Protein AF-0000000085163001 (afdb_homodimer)

Secondary structure (DSSP, 8-state):
-EEEEE--TT-EEEEE--SHHHHHHHHHHHHS--SEEEEEESS--GGGGSS--TTEEEEES---GGGGTT-SEEEE--S-HHHHHHHHHH--TTSEEEETT-GGG-SEEE-EEEEETTEEEEEEESSS-HHHHHHHHHHHHHHHHHHH---/-EEEEE--TT-EEEEE--SHHHHHHHHHHHHS--SEEEEEESS--GGGGSS--TTEEEEES---GGGGTT-SEEEE--S-HHHHHHHHHH--TTSEEEETT-GGG-SEEE-EEEEETTEEEEEEESS--HHHHHHHHHHHHHHHHHHH---

Organism: Staphylococcus carnosus (strain TM300) (NCBI:txid396513)

Foldsee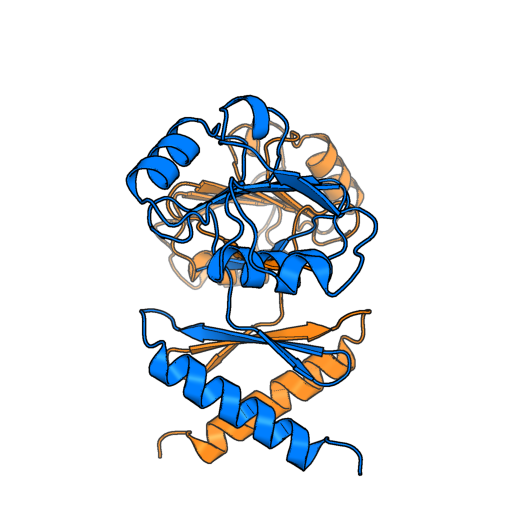k 3Di:
DDDDDDQAQCFEEEEEAADDVSVVVVVVVLPHNHNAAEYEYLDHDPVVVVDDRPRYHYDHDDDDLVSCVRGQEYEYDHPDPVVLVVNLVSDDPRHAYHSPVDPVSGNDDDFDWDDDDVDIDGFDDPPDPVVVRVVVVVVVVVVCCVPPNDD/DDDDDDQAQCFEEEEEAADPVSVVVVVVVLPHNHNAAEYEYLDHDPVVVVDDRPRYHYDHDDDDLVSCVRGQEYEYDHPDPVVLVVNLVSDDPRHAYHSPVDPVSGNDDDFDWDDDDVDIDGFDDPPDPVVVRVVVVVVVVVVCCVVPNDD

pLDDT: mean 90.17, std 9.5, range [37.47, 98.81]

Structure (mmCIF, N/CA/C/O backbone):
data_AF-0000000085163001-model_v1
#
loop_
_entity.id
_entity.type
_entity.pdbx_description
1 polymer 'precorrin-2 dehydrogenase'
#
loop_
_atom_site.group_PDB
_atom_site.id
_atom_site.type_symbol
_atom_site.label_atom_id
_atom_site.label_alt_id
_atom_site.label_comp_id
_atom_site.label_asym_id
_atom_site.label_entity_id
_atom_site.label_seq_id
_atom_site.pdbx_PDB_ins_code
_atom_site.Cartn_x
_atom_site.Cartn_y
_atom_site.Cartn_z
_atom_site.occupancy
_atom_site.B_iso_or_equiv
_atom_site.auth_seq_id
_atom_site.auth_comp_id
_atom_site.auth_asym_id
_atom_site.auth_atom_id
_atom_site.pdbx_PDB_model_num
ATOM 1 N N . MET A 1 1 ? -3.041 -1.066 -10.5 1 69.38 1 MET A N 1
ATOM 2 C CA . MET A 1 1 ? -2.697 -0.582 -9.164 1 69.38 1 MET A CA 1
ATOM 3 C C . MET A 1 1 ? -2.547 -1.741 -8.188 1 69.38 1 MET A C 1
ATOM 5 O O . MET A 1 1 ? -3.07 -2.83 -8.422 1 69.38 1 MET A O 1
ATOM 9 N N . TYR A 1 2 ? -1.629 -1.622 -7.191 1 86.12 2 TYR A N 1
ATOM 10 C CA . TYR A 1 2 ? -1.27 -2.693 -6.27 1 86.12 2 TYR A CA 1
ATOM 11 C C . TYR A 1 2 ? -1.489 -2.264 -4.824 1 86.12 2 TYR A C 1
ATOM 13 O O . TYR A 1 2 ? -0.587 -1.716 -4.188 1 86.12 2 TYR A O 1
ATOM 21 N N . PRO A 1 3 ? -2.725 -2.477 -4.262 1 86.44 3 PRO A N 1
ATOM 22 C CA . PRO A 1 3 ? -3.059 -2.039 -2.906 1 86.44 3 PRO A CA 1
ATOM 23 C C . PRO A 1 3 ? -2.324 -2.84 -1.831 1 86.44 3 PRO A C 1
ATOM 25 O O . PRO A 1 3 ? -2.371 -4.074 -1.837 1 86.44 3 PRO A O 1
ATOM 28 N N . ILE A 1 4 ? -1.681 -2.137 -0.946 1 88.94 4 ILE A N 1
ATOM 29 C CA . ILE A 1 4 ? -0.948 -2.809 0.121 1 88.94 4 ILE A CA 1
ATOM 30 C C . ILE A 1 4 ? -1.095 -2.023 1.422 1 88.94 4 ILE A C 1
ATOM 32 O O . ILE A 1 4 ? -1.565 -0.883 1.416 1 88.94 4 ILE A O 1
ATOM 36 N N . GLN A 1 5 ? -0.815 -2.682 2.496 1 87.12 5 GLN A N 1
ATOM 37 C CA . GLN A 1 5 ? -0.528 -2.027 3.768 1 87.12 5 GLN A CA 1
ATOM 38 C C . GLN A 1 5 ? 0.976 -1.896 3.992 1 87.12 5 GLN A C 1
ATOM 40 O O . GLN A 1 5 ? 1.685 -2.9 4.086 1 87.12 5 GLN A O 1
ATOM 45 N N . LEU A 1 6 ? 1.391 -0.694 4.074 1 92.19 6 LEU A N 1
ATOM 46 C CA . LEU A 1 6 ? 2.812 -0.446 4.285 1 92.19 6 LEU A CA 1
ATOM 47 C C . LEU A 1 6 ? 3.158 -0.504 5.77 1 92.19 6 LEU A C 1
ATOM 49 O O . LEU A 1 6 ? 2.453 0.074 6.602 1 92.19 6 LEU A O 1
ATOM 53 N N . ASN A 1 7 ? 4.113 -1.298 6.109 1 91.88 7 ASN A N 1
ATOM 54 C CA . ASN A 1 7 ? 4.629 -1.352 7.473 1 91.88 7 ASN A CA 1
ATOM 55 C C . ASN A 1 7 ? 5.598 -0.207 7.754 1 91.88 7 ASN A C 1
ATOM 57 O O . ASN A 1 7 ? 6.723 -0.204 7.25 1 91.88 7 ASN A O 1
ATOM 61 N N . LEU A 1 8 ? 5.242 0.718 8.664 1 92.81 8 LEU A N 1
ATOM 62 C CA . LEU A 1 8 ? 6.047 1.911 8.906 1 92.81 8 LEU A CA 1
ATOM 63 C C . LEU A 1 8 ? 6.746 1.829 10.258 1 92.81 8 LEU A C 1
ATOM 65 O O . LEU A 1 8 ? 7.402 2.785 10.68 1 92.81 8 LEU A O 1
ATOM 69 N N . LYS A 1 9 ? 6.594 0.758 10.961 1 89.94 9 LYS A N 1
ATOM 70 C CA . LYS A 1 9 ? 7.066 0.608 12.336 1 89.94 9 LYS A CA 1
ATOM 71 C C . LYS A 1 9 ? 8.555 0.949 12.445 1 89.94 9 LYS A C 1
ATOM 73 O O . LYS A 1 9 ? 8.992 1.509 13.453 1 89.94 9 LYS A O 1
ATOM 78 N N . ASN A 1 10 ? 9.406 0.648 11.516 1 89.12 10 ASN A N 1
ATOM 79 C CA . ASN A 1 10 ? 10.836 0.921 11.586 1 89.12 10 ASN A CA 1
ATOM 80 C C . ASN A 1 10 ? 11.289 1.834 10.453 1 89.12 10 ASN A C 1
ATOM 82 O O . ASN A 1 10 ? 12.438 1.762 10.016 1 89.12 10 ASN A O 1
ATOM 86 N N . LYS A 1 11 ? 10.383 2.656 10.047 1 93.06 11 LYS A N 1
ATOM 87 C CA . LYS A 1 11 ? 10.688 3.545 8.93 1 93.06 11 LYS A CA 1
ATOM 88 C C . LYS A 1 11 ? 10.711 5.004 9.375 1 93.06 11 LYS A C 1
ATOM 90 O O . LYS A 1 11 ? 9.969 5.395 10.273 1 93.06 11 LYS A O 1
ATOM 95 N N . ARG A 1 12 ? 11.625 5.75 8.805 1 95.75 12 ARG A N 1
ATOM 96 C CA . ARG A 1 12 ? 11.648 7.199 8.961 1 95.75 12 ARG A CA 1
ATOM 97 C C . ARG A 1 12 ? 10.852 7.883 7.852 1 95.75 12 ARG A C 1
ATOM 99 O O . ARG A 1 12 ? 11.156 7.707 6.672 1 95.75 12 ARG A O 1
ATOM 106 N N . VAL A 1 13 ? 9.852 8.672 8.273 1 97.62 13 VAL A N 1
ATOM 107 C CA . VAL A 1 13 ? 8.984 9.328 7.301 1 97.62 13 VAL A CA 1
ATOM 108 C C . VAL A 1 13 ? 9.188 10.844 7.367 1 97.62 13 VAL A C 1
ATOM 110 O O . VAL A 1 13 ? 9.203 11.422 8.453 1 97.62 13 VAL A O 1
ATOM 113 N N . ALA A 1 14 ? 9.438 11.445 6.246 1 98.62 14 ALA A N 1
ATOM 114 C CA . ALA A 1 14 ? 9.477 12.906 6.141 1 98.62 14 ALA A CA 1
ATOM 115 C C . ALA A 1 14 ? 8.273 13.43 5.363 1 98.62 14 ALA A C 1
ATOM 117 O O . ALA A 1 14 ? 8.039 13.031 4.223 1 98.62 14 ALA A O 1
ATOM 118 N N . LEU A 1 15 ? 7.516 14.242 5.957 1 98.56 15 LEU A N 1
ATOM 119 C CA . LEU A 1 15 ? 6.398 14.938 5.332 1 98.56 15 LEU A CA 1
ATOM 120 C C . LEU A 1 15 ? 6.715 16.406 5.133 1 98.56 15 LEU A C 1
ATOM 122 O O . LEU A 1 15 ? 6.926 17.141 6.105 1 98.56 15 LEU A O 1
ATOM 126 N N . ILE A 1 16 ? 6.793 16.859 3.912 1 98.81 16 ILE A N 1
ATOM 127 C CA . ILE A 1 16 ? 7.109 18.25 3.611 1 98.81 16 ILE A CA 1
ATOM 128 C C . ILE A 1 16 ? 5.84 19 3.203 1 98.81 16 ILE A C 1
ATOM 130 O O . ILE A 1 16 ? 5.285 18.75 2.131 1 98.81 16 ILE A O 1
ATOM 134 N N . GLY A 1 17 ? 5.449 19.969 4.02 1 98.38 17 GLY A N 1
ATOM 135 C CA . GLY A 1 17 ? 4.219 20.719 3.809 1 98.38 17 GLY A CA 1
ATOM 136 C C . GLY A 1 17 ? 3.287 20.672 5.004 1 98.38 17 GLY A C 1
ATOM 137 O O . GLY A 1 17 ? 2.951 19.609 5.508 1 98.38 17 GLY A O 1
ATOM 138 N N . GLY A 1 18 ? 2.834 21.797 5.441 1 97.38 18 GLY A N 1
ATOM 139 C CA . GLY A 1 18 ? 1.982 21.922 6.613 1 97.38 18 GLY A CA 1
ATOM 140 C C . GLY A 1 18 ? 0.623 22.516 6.305 1 97.38 18 GLY A C 1
ATOM 141 O O . GLY A 1 18 ? -0.03 23.078 7.188 1 97.38 18 GLY A O 1
ATOM 142 N N . GLY A 1 19 ? 0.271 22.406 5.082 1 96.69 19 GLY A N 1
ATOM 143 C CA . GLY A 1 19 ? -1.044 22.891 4.688 1 96.69 19 GLY A CA 1
ATOM 144 C C . GLY A 1 19 ? -2.137 21.859 4.871 1 96.69 19 GLY A C 1
ATOM 145 O O . GLY A 1 19 ? -1.982 20.906 5.648 1 96.69 19 GLY A O 1
ATOM 146 N N . ARG A 1 20 ? -3.25 22.016 4.129 1 94.88 20 ARG A N 1
ATOM 147 C CA . ARG A 1 20 ? -4.414 21.141 4.277 1 94.88 20 ARG A CA 1
ATOM 148 C C . ARG A 1 20 ? -4.098 19.719 3.812 1 94.88 20 ARG A C 1
ATOM 150 O O . ARG A 1 20 ? -4.449 18.75 4.484 1 94.88 20 ARG A O 1
ATOM 157 N N . ILE A 1 21 ? -3.492 19.641 2.684 1 93.81 21 ILE A N 1
ATOM 158 C CA . ILE A 1 21 ? -3.129 18.328 2.156 1 93.81 21 ILE A CA 1
ATOM 159 C C . ILE A 1 21 ? -2.139 17.641 3.102 1 93.81 21 ILE A C 1
ATOM 161 O O . ILE A 1 21 ? -2.299 16.469 3.436 1 93.81 21 ILE A O 1
ATOM 165 N N . GLY A 1 22 ? -1.119 18.422 3.475 1 96.31 22 GLY A N 1
ATOM 166 C CA . GLY A 1 22 ? -0.173 17.906 4.449 1 96.31 22 GLY A CA 1
ATOM 167 C C . GLY A 1 22 ? -0.836 17.406 5.719 1 96.31 22 GLY A C 1
ATOM 168 O O . GLY A 1 22 ? -0.459 16.359 6.254 1 96.31 22 GLY A O 1
ATOM 169 N N . PHE A 1 23 ? -1.841 18.141 6.168 1 95.44 23 PHE A N 1
ATOM 170 C CA . PHE A 1 23 ? -2.541 17.766 7.395 1 95.44 23 PHE A CA 1
ATOM 171 C C . PHE A 1 23 ? -3.297 16.453 7.211 1 95.44 23 PHE A C 1
ATOM 173 O O . PHE A 1 23 ? -3.342 15.633 8.125 1 95.44 23 PHE A O 1
ATOM 180 N N . ARG A 1 24 ? -3.904 16.234 6.102 1 90.88 24 ARG A N 1
ATOM 181 C CA . ARG A 1 24 ? -4.582 14.984 5.809 1 90.88 24 ARG A CA 1
ATOM 182 C C . ARG A 1 24 ? -3.613 13.812 5.879 1 90.88 24 ARG A C 1
ATOM 184 O O . ARG A 1 24 ? -3.926 12.773 6.477 1 90.88 24 ARG A O 1
ATOM 191 N N . LYS A 1 25 ? -2.41 14.031 5.273 1 93.44 25 LYS A N 1
ATOM 192 C CA . LYS A 1 25 ? -1.385 12.992 5.32 1 93.44 25 LYS A CA 1
ATOM 193 C C . LYS A 1 25 ? -0.902 12.758 6.75 1 93.44 25 LYS A C 1
ATOM 195 O O . LYS A 1 25 ? -0.707 11.617 7.164 1 93.44 25 LYS A O 1
ATOM 200 N N . PHE A 1 26 ? -0.765 13.852 7.449 1 94.06 26 PHE A N 1
ATOM 201 C CA . PHE A 1 26 ? -0.343 13.82 8.844 1 94.06 26 PHE A CA 1
ATOM 202 C C . PHE A 1 26 ? -1.296 12.977 9.68 1 94.06 26 PHE A C 1
ATOM 204 O O . PHE A 1 26 ? -0.859 12.133 10.469 1 94.06 26 PHE A O 1
ATOM 211 N N . LYS A 1 27 ? -2.529 13.156 9.484 1 89.12 27 LYS A N 1
ATOM 212 C CA . LYS A 1 27 ? -3.533 12.414 10.25 1 89.12 27 LYS A CA 1
ATOM 213 C C . LYS A 1 27 ? -3.436 10.914 9.977 1 89.12 27 LYS A C 1
ATOM 215 O O . LYS A 1 27 ? -3.566 10.102 10.891 1 89.12 27 LYS A O 1
ATOM 220 N N . GLN A 1 28 ? -3.258 10.594 8.773 1 88.06 28 GLN A N 1
ATOM 221 C CA . GLN A 1 28 ? -3.123 9.188 8.398 1 88.06 28 GLN A CA 1
ATOM 222 C C . GLN A 1 28 ? -1.879 8.57 9.031 1 88.06 28 GLN A C 1
ATOM 224 O O . GLN A 1 28 ? -1.92 7.438 9.523 1 88.06 28 GLN A O 1
ATOM 229 N N . LEU A 1 29 ? -0.782 9.328 9.008 1 92.44 29 LEU A N 1
ATOM 230 C CA . LEU A 1 29 ? 0.468 8.859 9.594 1 92.44 29 LEU A CA 1
ATOM 231 C C . LEU A 1 29 ? 0.334 8.695 11.109 1 92.44 29 LEU A C 1
ATOM 233 O O . LEU A 1 29 ? 0.891 7.762 11.688 1 92.44 29 LEU A O 1
ATOM 237 N N . ALA A 1 30 ? -0.418 9.625 11.672 1 89.56 30 ALA A N 1
ATOM 238 C CA . ALA A 1 30 ? -0.602 9.609 13.117 1 89.56 30 ALA A CA 1
ATOM 239 C C . ALA A 1 30 ? -1.342 8.352 13.562 1 89.56 30 ALA A C 1
ATOM 241 O O . ALA A 1 30 ? -1.168 7.883 14.688 1 89.56 30 ALA A O 1
ATOM 242 N N . LYS A 1 31 ? -2.164 7.812 12.695 1 82.44 31 LYS A N 1
ATOM 243 C CA . LYS A 1 31 ? -2.936 6.613 13.008 1 82.44 31 LYS A CA 1
ATOM 244 C C . LYS A 1 31 ? -2.105 5.352 12.781 1 82.44 31 LYS A C 1
ATOM 246 O O . LYS A 1 31 ? -2.455 4.273 13.266 1 82.44 31 LYS A O 1
ATOM 251 N N . ALA A 1 32 ? -1.065 5.52 12.07 1 84 32 ALA A N 1
ATOM 252 C CA . ALA A 1 32 ? -0.219 4.383 11.711 1 84 32 ALA A CA 1
ATOM 253 C C . ALA A 1 32 ? 0.862 4.156 12.766 1 84 32 ALA A C 1
ATOM 255 O O . ALA A 1 32 ? 1.198 5.066 13.523 1 84 32 ALA A O 1
ATOM 256 N N . ASP A 1 33 ? 1.258 2.957 12.992 1 84.19 33 ASP A N 1
ATOM 257 C CA . ASP A 1 33 ? 2.424 2.674 13.828 1 84.19 33 ASP A CA 1
ATOM 258 C C . ASP A 1 33 ? 3.719 2.977 13.078 1 84.19 33 ASP A C 1
ATOM 260 O O . ASP A 1 33 ? 4.242 2.121 12.359 1 84.19 33 ASP A O 1
ATOM 264 N N . CYS A 1 34 ? 4.234 4.184 13.281 1 86.75 34 CYS A N 1
ATOM 265 C CA . CYS A 1 34 ? 5.418 4.637 12.555 1 86.75 34 CYS A CA 1
ATOM 266 C C . CYS A 1 34 ? 6.645 4.633 13.461 1 86.75 34 CYS A C 1
ATOM 268 O O . CYS A 1 34 ? 6.527 4.797 14.68 1 86.75 34 CYS A O 1
ATOM 270 N N . GLY A 1 35 ? 7.824 4.379 12.883 1 88 35 GLY A N 1
ATOM 271 C CA . GLY A 1 35 ? 9.062 4.551 13.633 1 88 35 GLY A CA 1
ATOM 272 C C . GLY A 1 35 ? 9.32 5.992 14.031 1 88 35 GLY A C 1
ATOM 273 O O . GLY A 1 35 ? 9.375 6.309 15.219 1 88 35 GLY A O 1
ATOM 274 N N . GLU A 1 36 ? 9.547 6.871 13.039 1 92.94 36 GLU A N 1
ATOM 275 C CA . GLU A 1 36 ? 9.75 8.305 13.227 1 92.94 36 GLU A CA 1
ATOM 276 C C . GLU A 1 36 ? 9.078 9.109 12.117 1 92.94 36 GLU A C 1
ATOM 278 O O . GLU A 1 36 ? 9.172 8.75 10.938 1 92.94 36 GLU A O 1
ATOM 283 N N . VAL A 1 37 ? 8.406 10.148 12.508 1 96.31 37 VAL A N 1
ATOM 284 C CA . VAL A 1 37 ? 7.777 11.031 11.531 1 96.31 37 VAL A CA 1
ATOM 285 C C . VAL A 1 37 ? 8.227 12.477 11.773 1 96.31 37 VAL A C 1
ATOM 287 O O . VAL A 1 37 ? 8.141 12.977 12.898 1 96.31 37 VAL A O 1
ATOM 290 N N . THR A 1 38 ? 8.797 13.07 10.766 1 97.94 38 THR A N 1
ATOM 291 C CA . THR A 1 38 ? 9.156 14.484 10.82 1 97.94 38 THR A CA 1
ATOM 292 C C . THR A 1 38 ? 8.383 15.281 9.773 1 97.94 38 THR A C 1
ATOM 294 O O . THR A 1 38 ? 8.398 14.938 8.594 1 97.94 38 THR A O 1
ATOM 297 N N . VAL A 1 39 ? 7.75 16.281 10.227 1 98.12 39 VAL A N 1
ATOM 298 C CA . VAL A 1 39 ? 7.023 17.188 9.336 1 98.12 39 VAL A CA 1
ATOM 299 C C . VAL A 1 39 ? 7.758 18.516 9.234 1 98.12 39 VAL A C 1
ATOM 301 O O . VAL A 1 39 ? 8.078 19.141 10.25 1 98.12 39 VAL A O 1
ATOM 304 N N . ILE A 1 40 ? 8.039 18.938 8.008 1 98.62 40 ILE A N 1
ATOM 305 C CA . ILE A 1 40 ? 8.758 20.172 7.762 1 98.62 40 ILE A CA 1
ATOM 306 C C . ILE A 1 40 ? 7.883 21.125 6.953 1 98.62 40 ILE A C 1
ATOM 308 O O . ILE A 1 40 ? 7.34 20.75 5.91 1 98.62 40 ILE A O 1
ATOM 312 N N . SER A 1 41 ? 7.777 22.312 7.383 1 98.44 41 SER A N 1
ATOM 313 C CA . SER A 1 41 ? 7.016 23.328 6.664 1 98.44 41 SER A CA 1
ATOM 314 C C . SER A 1 41 ? 7.383 24.719 7.133 1 98.44 41 SER A C 1
ATOM 316 O O . SER A 1 41 ? 7.828 24.906 8.266 1 98.44 41 SER A O 1
ATOM 318 N N . LYS A 1 42 ? 7.176 25.641 6.273 1 97.19 42 LYS A N 1
ATOM 319 C CA . LYS A 1 42 ? 7.391 27.031 6.66 1 97.19 42 LYS A CA 1
ATOM 320 C C . LYS A 1 42 ? 6.281 27.516 7.59 1 97.19 42 LYS A C 1
ATOM 322 O O . LYS A 1 42 ? 6.5 28.406 8.406 1 97.19 42 LYS A O 1
ATOM 327 N N . ALA A 1 43 ? 5.133 26.984 7.418 1 96.75 43 ALA A N 1
ATOM 328 C CA . ALA A 1 43 ? 3.963 27.281 8.242 1 96.75 43 ALA A CA 1
ATOM 329 C C . ALA A 1 43 ? 3.057 26.062 8.367 1 96.75 43 ALA A C 1
ATOM 331 O O . ALA A 1 43 ? 3.029 25.203 7.477 1 96.75 43 ALA A O 1
ATOM 332 N N . PHE A 1 44 ? 2.32 26.016 9.461 1 96.88 44 PHE A N 1
ATOM 333 C CA . PHE A 1 44 ? 1.445 24.875 9.703 1 96.88 44 PHE A CA 1
ATOM 334 C C . PHE A 1 44 ? -0.004 25.328 9.844 1 96.88 44 PHE A C 1
ATOM 336 O O . PHE A 1 44 ? -0.284 26.328 10.5 1 96.88 44 PHE A O 1
ATOM 343 N N . TRP A 1 45 ? -0.823 24.562 9.203 1 95.38 45 TRP A N 1
ATOM 344 C CA . TRP A 1 45 ? -2.24 24.688 9.523 1 95.38 45 TRP A CA 1
ATOM 345 C C . TRP A 1 45 ? -2.48 24.469 11.016 1 95.38 45 TRP A C 1
ATOM 347 O O . TRP A 1 45 ? -1.851 23.609 11.641 1 95.38 45 TRP A O 1
ATOM 357 N N . PRO A 1 46 ? -3.34 25.234 11.633 1 94.88 46 PRO A N 1
ATOM 358 C CA . PRO A 1 46 ? -3.518 25.219 13.086 1 94.88 46 PRO A CA 1
ATOM 359 C C . PRO A 1 46 ? -3.879 23.828 13.625 1 94.88 46 PRO A C 1
ATOM 361 O O . PRO A 1 46 ? -3.482 23.469 14.734 1 94.88 46 PRO A O 1
ATOM 364 N N . GLU A 1 47 ? -4.523 23.047 12.867 1 94.06 47 GLU A N 1
ATOM 365 C CA . GLU A 1 47 ? -5.02 21.734 13.289 1 94.06 47 GLU A CA 1
ATOM 366 C C . GLU A 1 47 ? -3.871 20.781 13.586 1 94.06 47 GLU A C 1
ATOM 368 O O . GLU A 1 47 ? -4.055 19.781 14.281 1 94.06 47 GLU A O 1
ATOM 373 N N . PHE A 1 48 ? -2.67 21.078 13.109 1 94.88 48 PHE A N 1
ATOM 374 C CA . PHE A 1 48 ? -1.5 20.25 13.406 1 94.88 48 PHE A CA 1
ATOM 375 C C . PHE A 1 48 ? -1.211 20.25 14.906 1 94.88 48 PHE A C 1
ATOM 377 O O . PHE A 1 48 ? -0.574 19.312 15.414 1 94.88 48 PHE A O 1
ATOM 384 N N . PHE A 1 49 ? -1.725 21.281 15.578 1 92.5 49 PHE A N 1
ATOM 385 C CA . PHE A 1 49 ? -1.33 21.469 16.969 1 92.5 49 PHE A CA 1
ATOM 386 C C . PHE A 1 49 ? -2.469 21.094 17.906 1 92.5 49 PHE A C 1
ATOM 388 O O . PHE A 1 49 ? -2.35 21.25 19.125 1 92.5 49 PHE A O 1
ATOM 395 N N . GLU A 1 50 ? -3.535 20.672 17.297 1 89.94 50 GLU A N 1
ATOM 396 C CA . GLU A 1 50 ? -4.715 20.391 18.109 1 89.94 50 GLU A CA 1
ATOM 397 C C . GLU A 1 50 ? -4.488 19.188 19 1 89.94 50 GLU A C 1
ATOM 399 O O . GLU A 1 50 ? -5.07 19.094 20.094 1 89.94 50 GLU A O 1
ATOM 404 N N . HIS A 1 51 ? -3.721 18.266 18.578 1 83.75 51 HIS A N 1
ATOM 405 C CA . HIS A 1 51 ? -3.402 17.062 19.344 1 83.75 51 HIS A CA 1
ATOM 406 C C . HIS A 1 51 ? -1.896 16.828 19.406 1 83.75 51 HIS A C 1
ATOM 408 O O . HIS A 1 51 ? -1.146 17.375 18.594 1 83.75 51 HIS A O 1
ATOM 414 N N . SER A 1 52 ? -1.549 16.188 20.531 1 83.38 52 SER A N 1
ATOM 415 C CA . SER A 1 52 ? -0.15 15.797 20.641 1 83.38 52 SER A CA 1
ATOM 416 C C . SER A 1 52 ? 0.078 14.398 20.078 1 83.38 52 SER A C 1
ATOM 418 O O . SER A 1 52 ? -0.736 13.5 20.281 1 83.38 52 SER A O 1
ATOM 420 N N . TYR A 1 53 ? 0.956 14.258 19.25 1 83.62 53 TYR A N 1
ATOM 421 C CA . TYR A 1 53 ? 1.328 12.961 18.703 1 83.62 53 TYR A CA 1
ATOM 422 C C . TYR A 1 53 ? 2.768 12.609 19.047 1 83.62 53 TYR A C 1
ATOM 424 O O . TYR A 1 53 ? 3.699 12.984 18.344 1 83.62 53 TYR A O 1
ATOM 432 N N . PRO A 1 54 ? 2.809 11.742 20.141 1 78.31 54 PRO A N 1
ATOM 433 C CA . PRO A 1 54 ? 4.16 11.336 20.531 1 78.31 54 PRO A CA 1
ATOM 434 C C . PRO A 1 54 ? 4.906 10.594 19.422 1 78.31 54 PRO A C 1
ATOM 436 O O . PRO A 1 54 ? 4.297 9.836 18.672 1 78.31 54 PRO A O 1
ATOM 439 N N . GLY A 1 55 ? 5.914 11.18 18.797 1 83.94 55 GLY A N 1
ATOM 440 C CA . GLY A 1 55 ? 6.727 10.508 17.797 1 83.94 55 GLY A CA 1
ATOM 441 C C . GLY A 1 55 ? 6.785 11.258 16.484 1 83.94 55 GLY A C 1
ATOM 442 O O . GLY A 1 55 ? 7.457 10.82 15.547 1 83.94 55 GLY A O 1
ATOM 443 N N . ILE A 1 56 ? 5.898 12.234 16.562 1 92.5 56 ILE A N 1
ATOM 444 C CA . ILE A 1 56 ? 5.926 13.047 15.352 1 92.5 56 ILE A CA 1
ATOM 445 C C . ILE A 1 56 ? 6.566 14.398 15.656 1 92.5 56 ILE A C 1
ATOM 447 O O . ILE A 1 56 ? 6.18 15.078 16.609 1 92.5 56 ILE A O 1
ATOM 451 N N . LYS A 1 57 ? 7.539 14.797 14.922 1 95.69 57 LYS A N 1
ATOM 452 C CA . LYS A 1 57 ? 8.234 16.078 15.07 1 95.69 57 LYS A CA 1
ATOM 453 C C . LYS A 1 57 ? 7.77 17.078 14.023 1 95.69 57 LYS A C 1
ATOM 455 O O . LYS A 1 57 ? 7.699 16.766 12.836 1 95.69 57 LYS A O 1
ATOM 460 N N . LEU A 1 58 ? 7.434 18.219 14.523 1 96.62 58 LEU A N 1
ATOM 461 C CA . LEU A 1 58 ? 7.105 19.328 13.641 1 96.62 58 LEU A CA 1
ATOM 462 C C . LEU A 1 58 ? 8.234 20.359 13.625 1 96.62 58 LEU A C 1
ATOM 464 O O . LEU A 1 58 ? 8.633 20.859 14.68 1 96.62 58 LEU A O 1
ATOM 468 N N . ILE A 1 59 ? 8.758 20.641 12.492 1 97.62 59 ILE A N 1
ATOM 469 C CA . ILE A 1 59 ? 9.859 21.594 12.359 1 97.62 59 ILE A CA 1
ATOM 470 C C . ILE A 1 59 ? 9.445 22.734 11.43 1 97.62 59 ILE A C 1
ATOM 472 O O . ILE A 1 59 ? 9.086 22.5 10.273 1 97.62 59 ILE A O 1
ATOM 476 N N . THR A 1 60 ? 9.5 23.969 11.922 1 98.06 60 THR A N 1
ATOM 477 C CA . THR A 1 60 ? 9.117 25.141 11.133 1 98.06 60 THR A CA 1
ATOM 478 C C . THR A 1 60 ? 10.344 25.75 10.453 1 98.06 60 THR A C 1
ATOM 480 O O . THR A 1 60 ? 11.125 26.453 11.094 1 98.06 60 THR A O 1
ATOM 483 N N . LYS A 1 61 ? 10.43 25.469 9.211 1 98.25 61 LYS A N 1
ATOM 484 C CA . LYS A 1 61 ? 11.508 26.016 8.391 1 98.25 61 LYS A CA 1
ATOM 485 C C . LYS A 1 61 ? 11.242 25.797 6.906 1 98.25 61 LYS A C 1
ATOM 487 O O . LYS A 1 61 ? 10.281 25.109 6.539 1 98.25 61 LYS A O 1
ATOM 492 N N . ASP A 1 62 ? 12.109 26.422 6.102 1 97.44 62 ASP A N 1
ATOM 493 C CA . ASP A 1 62 ? 12.125 26.109 4.68 1 97.44 62 ASP A CA 1
ATOM 494 C C . ASP A 1 62 ? 12.75 24.734 4.43 1 97.44 62 ASP A C 1
ATOM 496 O O . ASP A 1 62 ? 13.664 24.328 5.152 1 97.44 62 ASP A O 1
ATOM 500 N N . TYR A 1 63 ? 12.328 24.094 3.393 1 97.94 63 TYR A N 1
ATOM 501 C CA . TYR A 1 63 ? 12.852 22.781 3.025 1 97.94 63 TYR A CA 1
ATOM 502 C C . TYR A 1 63 ? 14.312 22.875 2.611 1 97.94 63 TYR A C 1
ATOM 504 O O . TYR A 1 63 ? 14.711 23.828 1.935 1 97.94 63 TYR A O 1
ATOM 512 N N . ASP A 1 64 ? 15.031 21.906 3.033 1 97.62 64 ASP A N 1
ATOM 513 C CA . ASP A 1 64 ? 16.391 21.641 2.566 1 97.62 64 ASP A CA 1
ATOM 514 C C . ASP A 1 64 ? 16.562 20.156 2.242 1 97.62 64 ASP A C 1
ATOM 516 O O . ASP A 1 64 ? 15.977 19.297 2.9 1 97.62 64 ASP A O 1
ATOM 520 N N . LYS A 1 65 ? 17.484 19.859 1.238 1 98.12 65 LYS A N 1
ATOM 521 C CA . LYS A 1 65 ? 17.641 18.484 0.785 1 98.12 65 LYS A CA 1
ATOM 522 C C . LYS A 1 65 ? 18.047 17.562 1.939 1 98.12 65 LYS A C 1
ATOM 524 O O . LYS A 1 65 ? 17.719 16.375 1.931 1 98.12 65 LYS A O 1
ATOM 529 N N . GLU A 1 66 ? 18.672 18.094 2.947 1 98.19 66 GLU A N 1
ATOM 530 C CA . GLU A 1 66 ? 19.125 17.297 4.086 1 98.19 66 GLU A CA 1
ATOM 531 C C . GLU A 1 66 ? 17.938 16.781 4.898 1 98.19 66 GLU A C 1
ATOM 533 O O . GLU A 1 66 ? 18.062 15.828 5.664 1 98.19 66 GLU A O 1
ATOM 538 N N . ASP A 1 67 ? 16.812 17.453 4.777 1 98.25 67 ASP A N 1
ATOM 539 C CA . ASP A 1 67 ? 15.625 17.109 5.551 1 98.25 67 ASP A CA 1
ATOM 540 C C . ASP A 1 67 ? 15.117 15.719 5.188 1 98.25 67 ASP A C 1
ATOM 542 O O . ASP A 1 67 ? 14.391 15.094 5.965 1 98.25 67 ASP A O 1
ATOM 546 N N . ILE A 1 68 ? 15.5 15.211 3.955 1 98.44 68 ILE A N 1
ATOM 547 C CA . ILE A 1 68 ? 14.961 13.922 3.539 1 98.44 68 ILE A CA 1
ATOM 548 C C . ILE A 1 68 ? 16.109 12.93 3.34 1 98.44 68 ILE A C 1
ATOM 550 O O . ILE A 1 68 ? 15.883 11.805 2.879 1 98.44 68 ILE A O 1
ATOM 554 N N . ALA A 1 69 ? 17.297 13.305 3.742 1 97.5 69 ALA A N 1
ATOM 555 C CA . ALA A 1 69 ? 18.484 12.508 3.449 1 97.5 69 ALA A CA 1
ATOM 556 C C . ALA A 1 69 ? 18.375 11.117 4.078 1 97.5 69 ALA A C 1
ATOM 558 O O . ALA A 1 69 ? 18.766 10.117 3.467 1 97.5 69 ALA A O 1
ATOM 559 N N . ASP A 1 70 ? 17.797 11.047 5.254 1 95.62 70 ASP A N 1
ATOM 560 C CA . ASP A 1 70 ? 17.766 9.781 5.992 1 95.62 70 ASP A CA 1
ATOM 561 C C . ASP A 1 70 ? 16.375 9.164 5.973 1 95.62 70 ASP A C 1
ATOM 563 O O . ASP A 1 70 ? 16.109 8.172 6.656 1 95.62 70 ASP A O 1
ATOM 567 N N . ALA A 1 71 ? 15.445 9.742 5.258 1 97.25 71 ALA A N 1
ATOM 568 C CA . ALA A 1 71 ? 14.07 9.25 5.25 1 97.25 71 ALA A CA 1
ATOM 569 C C . ALA A 1 71 ? 13.93 8.008 4.375 1 97.25 71 ALA A C 1
ATOM 571 O O . ALA A 1 71 ? 14.57 7.91 3.324 1 97.25 71 ALA A O 1
ATOM 572 N N . ASP A 1 72 ? 13.141 7.086 4.836 1 96.06 72 ASP A N 1
ATOM 573 C CA . ASP A 1 72 ? 12.766 5.938 4.02 1 96.06 72 ASP A CA 1
ATOM 574 C C . ASP A 1 72 ? 11.586 6.273 3.111 1 96.06 72 ASP A C 1
ATOM 576 O O . ASP A 1 72 ? 11.461 5.73 2.01 1 96.06 72 ASP A O 1
ATOM 580 N N . VAL A 1 73 ? 10.711 7.125 3.627 1 97.25 73 VAL A N 1
ATOM 581 C CA . VAL A 1 73 ? 9.484 7.535 2.939 1 97.25 73 VAL A CA 1
ATOM 582 C C . VAL A 1 73 ? 9.398 9.062 2.914 1 97.25 73 VAL A C 1
ATOM 584 O O . VAL A 1 73 ? 9.617 9.719 3.934 1 97.25 73 VAL A O 1
ATOM 587 N N . VAL A 1 74 ? 9.133 9.578 1.761 1 98.62 74 VAL A N 1
ATOM 588 C CA . VAL A 1 74 ? 9.016 11.023 1.6 1 98.62 74 VAL A CA 1
ATOM 589 C C . VAL A 1 74 ? 7.633 11.367 1.041 1 98.62 74 VAL A C 1
ATOM 591 O O . VAL A 1 74 ? 7.258 10.898 -0.035 1 98.62 74 VAL A O 1
ATOM 594 N N . ILE A 1 75 ? 6.922 12.156 1.764 1 98.56 75 ILE A N 1
ATOM 595 C CA . ILE A 1 75 ? 5.625 12.648 1.314 1 98.56 75 ILE A CA 1
ATOM 596 C C . ILE A 1 75 ? 5.715 14.141 1.019 1 98.56 75 ILE A C 1
ATOM 598 O O . ILE A 1 75 ? 6.039 14.938 1.903 1 98.56 75 ILE A O 1
ATOM 602 N N . ILE A 1 76 ? 5.445 14.492 -0.165 1 98.69 76 ILE A N 1
ATOM 603 C CA . ILE A 1 76 ? 5.578 15.852 -0.674 1 98.69 76 ILE A CA 1
ATOM 604 C C . ILE A 1 76 ? 4.199 16.5 -0.787 1 98.69 76 ILE A C 1
ATOM 606 O O . ILE A 1 76 ? 3.385 16.094 -1.62 1 98.69 76 ILE A O 1
ATOM 610 N N . ALA A 1 77 ? 3.998 17.484 -0.032 1 97.69 77 ALA A N 1
ATOM 611 C CA . ALA A 1 77 ? 2.668 18.078 0.029 1 97.69 77 ALA A CA 1
ATOM 612 C C . ALA A 1 77 ? 2.756 19.594 0.261 1 97.69 77 ALA A C 1
ATOM 614 O O . ALA A 1 77 ? 2.09 20.125 1.149 1 97.69 77 ALA A O 1
ATOM 615 N N . THR A 1 78 ? 3.5 20.281 -0.479 1 97.25 78 THR A N 1
ATOM 616 C CA . THR A 1 78 ? 3.564 21.734 -0.384 1 97.25 78 THR A CA 1
ATOM 617 C C . THR A 1 78 ? 2.578 22.375 -1.352 1 97.25 78 THR A C 1
ATOM 619 O O . THR A 1 78 ? 1.934 21.688 -2.145 1 97.25 78 THR A O 1
ATOM 622 N N . ASP A 1 79 ? 2.504 23.703 -1.312 1 94.31 79 ASP A N 1
ATOM 623 C CA . ASP A 1 79 ? 1.564 24.422 -2.17 1 94.31 79 ASP A CA 1
ATOM 624 C C . ASP A 1 79 ? 2.252 24.922 -3.436 1 94.31 79 ASP A C 1
ATOM 626 O O . ASP A 1 79 ? 1.661 25.672 -4.211 1 94.31 79 ASP A O 1
ATOM 630 N N . SER A 1 80 ? 3.508 24.562 -3.629 1 95.5 80 SER A N 1
ATOM 631 C CA . SER A 1 80 ? 4.27 24.969 -4.805 1 95.5 80 SER A CA 1
ATOM 632 C C . SER A 1 80 ? 4.715 23.766 -5.621 1 95.5 80 SER A C 1
ATOM 634 O O . SER A 1 80 ? 5.5 22.938 -5.145 1 95.5 80 SER A O 1
ATOM 636 N N . GLN A 1 81 ? 4.258 23.719 -6.836 1 94.88 81 GLN A N 1
ATOM 637 C CA . GLN A 1 81 ? 4.66 22.625 -7.715 1 94.88 81 GLN A CA 1
ATOM 638 C C . GLN A 1 81 ? 6.172 22.625 -7.93 1 94.88 81 GLN A C 1
ATOM 640 O O . GLN A 1 81 ? 6.789 21.562 -8.008 1 94.88 81 GLN A O 1
ATOM 645 N N . GLU A 1 82 ? 6.68 23.797 -8.023 1 96.12 82 GLU A N 1
ATOM 646 C CA . GLU A 1 82 ? 8.125 23.938 -8.195 1 96.12 82 GLU A CA 1
ATOM 647 C C . GLU A 1 82 ? 8.875 23.312 -7.027 1 96.12 82 GLU A C 1
ATOM 649 O O . GLU A 1 82 ? 9.844 22.578 -7.23 1 96.12 82 GLU A O 1
ATOM 654 N N . ILE A 1 83 ? 8.461 23.594 -5.871 1 97.25 83 ILE A N 1
ATOM 655 C CA . ILE A 1 83 ? 9.102 23.047 -4.68 1 97.25 83 ILE A CA 1
ATOM 656 C C . ILE A 1 83 ? 8.883 21.547 -4.629 1 97.25 83 ILE A C 1
ATOM 658 O O . ILE A 1 83 ? 9.812 20.781 -4.32 1 97.25 83 ILE A O 1
ATOM 662 N N . ASN A 1 84 ? 7.707 21.094 -4.898 1 97.88 84 ASN A N 1
ATOM 663 C CA . ASN A 1 84 ? 7.422 19.672 -4.949 1 97.88 84 ASN A CA 1
ATOM 664 C C . ASN A 1 84 ? 8.391 18.938 -5.879 1 97.88 84 ASN A C 1
ATOM 666 O O . ASN A 1 84 ? 8.953 17.906 -5.504 1 97.88 84 ASN A O 1
ATOM 670 N N . ASP A 1 85 ? 8.547 19.516 -7.043 1 97.25 85 ASP A N 1
ATOM 671 C CA . ASP A 1 85 ? 9.422 18.891 -8.031 1 97.25 85 ASP A CA 1
ATOM 672 C C . ASP A 1 85 ? 10.875 18.891 -7.559 1 97.25 85 ASP A C 1
ATOM 674 O O . ASP A 1 85 ? 11.594 17.906 -7.789 1 97.25 85 ASP A O 1
ATOM 678 N N . LYS A 1 86 ? 11.242 19.969 -6.965 1 97.94 86 LYS A N 1
ATOM 679 C CA . LYS A 1 86 ? 12.586 20.031 -6.398 1 97.94 86 LYS A CA 1
ATOM 680 C C . LYS A 1 86 ? 12.805 18.938 -5.359 1 97.94 86 LYS A C 1
ATOM 682 O O . LYS A 1 86 ? 13.844 18.281 -5.344 1 97.94 86 LYS A O 1
ATOM 687 N N . ILE A 1 87 ? 11.875 18.719 -4.461 1 98.62 87 ILE A N 1
ATOM 688 C CA . ILE A 1 87 ? 11.969 17.688 -3.438 1 98.62 87 ILE A CA 1
ATOM 689 C C . ILE A 1 87 ? 12.078 16.312 -4.098 1 98.62 87 ILE A C 1
ATOM 691 O O . ILE A 1 87 ? 12.914 15.492 -3.705 1 98.62 87 ILE A O 1
ATOM 695 N N . LYS A 1 88 ? 11.25 16.109 -5.105 1 98.44 88 LYS A N 1
ATOM 696 C CA . LYS A 1 88 ? 11.297 14.836 -5.836 1 98.44 88 LYS A CA 1
ATOM 697 C C . LYS A 1 88 ? 12.688 14.602 -6.426 1 98.44 88 LYS A C 1
ATOM 699 O O . LYS A 1 88 ? 13.234 13.5 -6.32 1 98.44 88 LYS A O 1
ATOM 704 N N . GLN A 1 89 ? 13.234 15.609 -7.004 1 98.06 89 GLN A N 1
ATOM 705 C CA . GLN A 1 89 ? 14.562 15.516 -7.602 1 98.06 89 GLN A CA 1
ATOM 706 C C . GLN A 1 89 ? 15.617 15.18 -6.551 1 98.06 89 GLN A C 1
ATOM 708 O O . GLN A 1 89 ? 16.609 14.516 -6.852 1 98.06 89 GLN A O 1
ATOM 713 N N . ASP A 1 90 ? 15.398 15.609 -5.348 1 98.62 90 ASP A N 1
ATOM 714 C CA . ASP A 1 90 ? 16.359 15.414 -4.262 1 98.62 90 ASP A CA 1
ATOM 715 C C . ASP A 1 90 ? 16.25 14.008 -3.682 1 98.62 90 ASP A C 1
ATOM 717 O O . ASP A 1 90 ? 17.125 13.562 -2.943 1 98.62 90 ASP A O 1
ATOM 721 N N . THR A 1 91 ? 15.156 13.281 -3.939 1 97.94 91 THR A N 1
ATOM 722 C CA . THR A 1 91 ? 14.977 11.938 -3.391 1 97.94 91 THR A CA 1
ATOM 723 C C . THR A 1 91 ? 15.906 10.945 -4.082 1 97.94 91 THR A C 1
ATOM 725 O O . THR A 1 91 ? 16.469 11.234 -5.141 1 97.94 91 THR A O 1
ATOM 728 N N . THR A 1 92 ? 16.125 9.844 -3.484 1 94.94 92 THR A N 1
ATOM 729 C CA . THR A 1 92 ? 16.938 8.758 -4.031 1 94.94 92 THR A CA 1
ATOM 730 C C . THR A 1 92 ? 16.047 7.582 -4.445 1 94.94 92 THR A C 1
ATOM 732 O O . THR A 1 92 ? 14.898 7.488 -4.023 1 94.94 92 THR A O 1
ATOM 735 N N . PRO A 1 93 ? 16.562 6.668 -5.27 1 89.94 93 PRO A N 1
ATOM 736 C CA . PRO A 1 93 ? 15.781 5.523 -5.734 1 89.94 93 PRO A CA 1
ATOM 737 C C . PRO A 1 93 ? 15.352 4.602 -4.594 1 89.94 93 PRO A C 1
ATOM 739 O O . PRO A 1 93 ? 14.422 3.807 -4.754 1 89.94 93 PRO A O 1
ATOM 742 N N . GLN A 1 94 ? 16.031 4.742 -3.48 1 89.5 94 GLN A N 1
ATOM 743 C CA . GLN A 1 94 ? 15.75 3.852 -2.361 1 89.5 94 GLN A CA 1
ATOM 744 C C . GLN A 1 94 ? 14.578 4.375 -1.529 1 89.5 94 GLN A C 1
ATOM 746 O O . GLN A 1 94 ? 14.031 3.646 -0.7 1 89.5 94 GLN A O 1
ATOM 751 N N . GLN A 1 95 ? 14.266 5.621 -1.729 1 96.06 95 GLN A N 1
ATOM 752 C CA . GLN A 1 95 ? 13.195 6.227 -0.95 1 96.06 95 GLN A CA 1
ATOM 753 C C . GLN A 1 95 ? 11.844 6.043 -1.637 1 96.06 95 GLN A C 1
ATOM 755 O O . GLN A 1 95 ? 11.742 6.156 -2.859 1 96.06 95 GLN A O 1
ATOM 760 N N . LEU A 1 96 ? 10.836 5.723 -0.892 1 96.56 96 LEU A N 1
ATOM 761 C CA . LEU A 1 96 ? 9.469 5.688 -1.391 1 96.56 96 LEU A CA 1
ATOM 762 C C . LEU A 1 96 ? 8.844 7.082 -1.368 1 96.56 96 LEU A C 1
ATOM 764 O O . LEU A 1 96 ? 8.836 7.746 -0.33 1 96.56 96 LEU A O 1
ATOM 768 N N . VAL A 1 97 ? 8.289 7.52 -2.512 1 97.62 97 VAL A N 1
ATOM 769 C CA . VAL A 1 97 ? 7.875 8.914 -2.621 1 97.62 97 VAL A CA 1
ATOM 770 C C . VAL A 1 97 ? 6.379 8.984 -2.908 1 97.62 97 VAL A C 1
ATOM 772 O O . VAL A 1 97 ? 5.871 8.266 -3.77 1 97.62 97 VAL A O 1
ATOM 775 N N . ASN A 1 98 ? 5.695 9.805 -2.16 1 97.38 98 ASN A N 1
ATOM 776 C CA . ASN A 1 98 ? 4.355 10.281 -2.479 1 97.38 98 ASN A CA 1
ATOM 777 C C . ASN A 1 98 ? 4.363 11.758 -2.873 1 97.38 98 ASN A C 1
ATOM 779 O O . ASN A 1 98 ? 4.469 12.633 -2.014 1 97.38 98 ASN A O 1
ATOM 783 N N . HIS A 1 99 ? 4.328 12.008 -4.125 1 97.38 99 HIS A N 1
ATOM 784 C CA . HIS A 1 99 ? 4.199 13.359 -4.66 1 97.38 99 HIS A CA 1
ATOM 785 C C . HIS A 1 99 ? 2.734 13.75 -4.828 1 97.38 99 HIS A C 1
ATOM 787 O O . HIS A 1 99 ? 2.129 13.461 -5.863 1 97.38 99 HIS A O 1
ATOM 793 N N . THR A 1 100 ? 2.176 14.445 -3.857 1 94.31 100 THR A N 1
ATOM 794 C CA . THR A 1 100 ? 0.73 14.633 -3.771 1 94.31 100 THR A CA 1
ATOM 795 C C . THR A 1 100 ? 0.225 15.484 -4.93 1 94.31 100 THR A C 1
ATOM 797 O O . THR A 1 100 ? -0.969 15.484 -5.234 1 94.31 100 THR A O 1
ATOM 800 N N . GLY A 1 101 ? 1.069 16.188 -5.609 1 91.69 101 GLY A N 1
ATOM 801 C CA . GLY A 1 101 ? 0.673 17.031 -6.727 1 91.69 101 GLY A CA 1
ATOM 802 C C . GLY A 1 101 ? 0.819 16.344 -8.07 1 91.69 101 GLY A C 1
ATOM 803 O O . GLY A 1 101 ? 0.365 16.859 -9.094 1 91.69 101 GLY A O 1
ATOM 804 N N . ASP A 1 102 ? 1.478 15.203 -8.086 1 91.88 102 ASP A N 1
ATOM 805 C CA . ASP A 1 102 ? 1.75 14.531 -9.352 1 91.88 102 ASP A CA 1
ATOM 806 C C . ASP A 1 102 ? 1.855 13.016 -9.156 1 91.88 102 ASP A C 1
ATOM 808 O O . ASP A 1 102 ? 2.916 12.508 -8.789 1 91.88 102 ASP A O 1
ATOM 812 N N . LYS A 1 103 ? 0.923 12.297 -9.578 1 86.38 103 LYS A N 1
ATOM 813 C CA . LYS A 1 103 ? 0.866 10.852 -9.398 1 86.38 103 LYS A CA 1
ATOM 814 C C . LYS A 1 103 ? 1.971 10.156 -10.188 1 86.38 103 LYS A C 1
ATOM 816 O O . LYS A 1 103 ? 2.512 9.141 -9.75 1 86.38 103 LYS A O 1
ATOM 821 N N . SER A 1 104 ? 2.287 10.727 -11.328 1 89.31 104 SER A N 1
ATOM 822 C CA . SER A 1 104 ? 3.279 10.102 -12.195 1 89.31 104 SER A CA 1
ATOM 823 C C . SER A 1 104 ? 4.664 10.125 -11.562 1 89.31 104 SER A C 1
ATOM 825 O O . SER A 1 104 ? 5.547 9.359 -11.953 1 89.31 104 SER A O 1
ATOM 827 N N . GLN A 1 105 ? 4.867 10.945 -10.555 1 93.44 105 GLN A N 1
ATOM 828 C CA . GLN A 1 105 ? 6.145 11.062 -9.859 1 93.44 105 GLN A CA 1
ATOM 829 C C . GLN A 1 105 ? 6.098 10.383 -8.5 1 93.44 105 GLN A C 1
ATOM 831 O O . GLN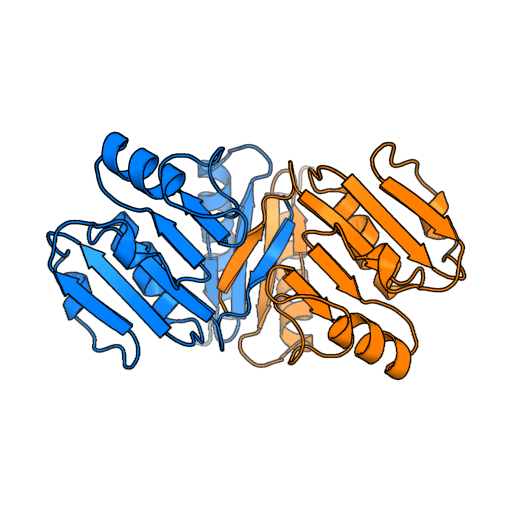 A 1 105 ? 6.945 10.641 -7.641 1 93.44 105 GLN A O 1
ATOM 836 N N . SER A 1 106 ? 5.102 9.562 -8.336 1 95.19 106 SER A N 1
ATOM 837 C CA . SER A 1 106 ? 4.898 8.938 -7.035 1 95.19 106 SER A CA 1
ATOM 838 C C . SER A 1 106 ? 5.188 7.441 -7.09 1 95.19 106 SER A C 1
ATOM 840 O O . SER A 1 106 ? 4.883 6.785 -8.086 1 95.19 106 SER A O 1
ATOM 842 N N . ASP A 1 107 ? 5.805 6.984 -6.035 1 94.62 107 ASP A N 1
ATOM 843 C CA . ASP A 1 107 ? 5.949 5.543 -5.852 1 94.62 107 ASP A CA 1
ATOM 844 C C . ASP A 1 107 ? 4.68 4.938 -5.25 1 94.62 107 ASP A C 1
ATOM 846 O O . ASP A 1 107 ? 4.461 3.729 -5.34 1 94.62 107 ASP A O 1
ATOM 850 N N . PHE A 1 108 ? 3.963 5.801 -4.586 1 93.38 108 PHE A N 1
ATOM 851 C CA . PHE A 1 108 ? 2.697 5.336 -4.035 1 93.38 108 PHE A CA 1
ATOM 852 C C . PHE A 1 108 ? 1.726 6.496 -3.854 1 93.38 108 PHE A C 1
ATOM 854 O O . PHE A 1 108 ? 2.125 7.66 -3.904 1 93.38 108 PHE A O 1
ATOM 861 N N . PHE A 1 109 ? 0.456 6.195 -3.604 1 89.19 109 PHE A N 1
ATOM 862 C CA . PHE A 1 109 ? -0.55 7.188 -3.244 1 89.19 109 PHE A CA 1
ATOM 863 C C . PHE A 1 109 ? -1.586 6.59 -2.299 1 89.19 109 PHE A C 1
ATOM 865 O O . PHE A 1 109 ? -1.706 5.367 -2.193 1 89.19 109 PHE A O 1
ATOM 872 N N . ASN A 1 110 ? -2.252 7.484 -1.636 1 87.69 110 ASN A N 1
ATOM 873 C CA . ASN A 1 110 ? -3.209 7.031 -0.632 1 87.69 110 ASN A CA 1
ATOM 874 C C . ASN A 1 110 ? -4.586 6.781 -1.243 1 87.69 110 ASN A C 1
ATOM 876 O O . ASN A 1 110 ? -4.902 7.32 -2.305 1 87.69 110 ASN A O 1
ATOM 880 N N . MET A 1 111 ? -5.32 5.902 -0.532 1 80.75 111 MET A N 1
ATOM 881 C CA . MET A 1 111 ? -6.699 5.602 -0.896 1 80.75 111 MET A CA 1
ATOM 882 C C . MET A 1 111 ? -7.676 6.277 0.064 1 80.75 111 MET A C 1
ATOM 884 O O . MET A 1 111 ? -7.305 6.633 1.184 1 80.75 111 MET A O 1
ATOM 888 N N . ILE A 1 112 ? -8.82 6.492 -0.484 1 79.81 112 ILE A N 1
ATOM 889 C CA . ILE A 1 112 ? -9.852 6.938 0.438 1 79.81 112 ILE A CA 1
ATOM 890 C C . ILE A 1 112 ? -10.18 5.82 1.427 1 79.81 112 ILE A C 1
ATOM 892 O O . ILE A 1 112 ? -10.414 4.68 1.027 1 79.81 112 ILE A O 1
ATOM 896 N N . GLU A 1 113 ? -10.094 6.148 2.623 1 82.69 113 GLU A N 1
ATOM 897 C CA . GLU A 1 113 ? -10.336 5.152 3.662 1 82.69 113 GLU A CA 1
ATOM 898 C C . GLU A 1 113 ? -11.242 5.703 4.758 1 82.69 113 GLU A C 1
ATOM 900 O O . GLU A 1 113 ? -11.156 6.883 5.109 1 82.69 113 GLU A O 1
ATOM 905 N N . PHE A 1 114 ? -12.094 4.906 5.188 1 82.5 114 PHE A N 1
ATOM 906 C CA . PHE A 1 114 ? -12.891 5.258 6.355 1 82.5 114 PHE A CA 1
ATOM 907 C C . PHE A 1 114 ? -12.961 4.094 7.336 1 82.5 114 PHE A C 1
ATOM 909 O O . PHE A 1 114 ? -12.844 2.934 6.941 1 82.5 114 PHE A O 1
ATOM 916 N N . ASP A 1 115 ? -13.195 4.441 8.555 1 84.5 115 ASP A N 1
ATOM 917 C CA . ASP A 1 115 ? -13.227 3.434 9.609 1 84.5 115 ASP A CA 1
ATOM 918 C C . ASP A 1 115 ? -14.656 2.986 9.898 1 84.5 115 ASP A C 1
ATOM 920 O O . ASP A 1 115 ? -15.602 3.773 9.781 1 84.5 115 ASP A O 1
ATOM 924 N N . PHE A 1 116 ? -14.766 1.684 10.219 1 84 116 PHE A N 1
ATOM 925 C CA . PHE A 1 116 ? -15.977 1.089 10.773 1 84 116 PHE A CA 1
ATOM 926 C C . PHE A 1 116 ? -15.641 0.137 11.914 1 84 116 PHE A C 1
ATOM 928 O O . PHE A 1 116 ? -15.141 -0.967 11.688 1 84 116 PHE A O 1
ATOM 935 N N . GLU A 1 117 ? -15.898 0.706 13.148 1 83.12 117 GLU A N 1
ATOM 936 C CA . GLU A 1 117 ? -15.516 -0.043 14.336 1 83.12 117 GLU A CA 1
ATOM 937 C C . GLU A 1 117 ? -14.016 -0.337 14.352 1 83.12 117 GLU A C 1
ATOM 939 O O . GLU A 1 117 ? -13.195 0.584 14.352 1 83.12 117 GLU A O 1
ATOM 944 N N . ASP A 1 118 ? -13.648 -1.646 14.336 1 82.12 118 ASP A N 1
ATOM 945 C CA . ASP A 1 118 ? -12.242 -2.027 14.375 1 82.12 118 ASP A CA 1
ATOM 946 C C . ASP A 1 118 ? -11.719 -2.369 12.984 1 82.12 118 ASP A C 1
ATOM 948 O O . ASP A 1 118 ? -10.672 -2.994 12.844 1 82.12 118 ASP A O 1
ATOM 952 N N . LEU A 1 119 ? -12.531 -1.899 11.969 1 85.19 119 LEU A N 1
ATOM 953 C CA . LEU A 1 119 ? -12.148 -2.178 10.586 1 85.19 119 LEU A CA 1
ATOM 954 C C . LEU A 1 119 ? -11.844 -0.886 9.836 1 85.19 119 LEU A C 1
ATOM 956 O O . LEU A 1 119 ? -12.32 0.186 10.219 1 85.19 119 LEU A O 1
ATOM 960 N N . ALA A 1 120 ? -10.969 -0.978 8.828 1 85.06 120 ALA A N 1
ATOM 961 C CA . ALA A 1 120 ? -10.734 0.088 7.859 1 85.06 120 ALA A CA 1
ATOM 962 C C . ALA A 1 120 ? -11.125 -0.36 6.453 1 85.06 120 ALA A C 1
ATOM 964 O O . ALA A 1 120 ? -10.758 -1.455 6.02 1 85.06 120 ALA A O 1
ATOM 965 N N . ILE A 1 121 ? -11.867 0.457 5.793 1 88.31 121 ILE A N 1
ATOM 966 C CA . ILE A 1 121 ? -12.352 0.144 4.453 1 88.31 121 ILE A CA 1
ATOM 967 C C . ILE A 1 121 ? -11.828 1.18 3.459 1 88.31 121 ILE A C 1
ATOM 969 O O . ILE A 1 121 ? -11.938 2.385 3.695 1 88.31 121 ILE A O 1
ATOM 973 N N . SER A 1 122 ? -11.211 0.724 2.426 1 88.31 122 SER A N 1
ATOM 974 C CA . SER A 1 122 ? -10.703 1.61 1.384 1 88.31 122 SER A CA 1
ATOM 975 C C . SER A 1 122 ? -11.367 1.327 0.042 1 88.31 122 SER A C 1
ATOM 977 O O . SER A 1 122 ? -11.609 0.169 -0.307 1 88.31 122 SER A O 1
ATOM 979 N N . VAL A 1 123 ? -11.734 2.41 -0.659 1 85.81 123 VAL A N 1
ATOM 980 C CA . VAL A 1 123 ? -12.328 2.318 -1.987 1 85.81 123 VAL A CA 1
ATOM 981 C C . VAL A 1 123 ? -11.461 3.066 -2.996 1 85.81 123 VAL A C 1
ATOM 983 O O . VAL A 1 123 ? -11.008 4.18 -2.729 1 85.81 123 VAL A O 1
ATOM 986 N N . ARG A 1 124 ? -11.188 2.414 -4.062 1 81.19 124 ARG A N 1
ATOM 987 C CA . ARG A 1 124 ? -10.414 3.072 -5.109 1 81.19 124 ARG A CA 1
ATOM 988 C C . ARG A 1 124 ? -11.016 2.807 -6.484 1 81.19 124 ARG A C 1
ATOM 990 O O . ARG A 1 124 ? -11.672 1.786 -6.691 1 81.19 124 ARG A O 1
ATOM 997 N N . SER A 1 125 ? -10.898 3.85 -7.336 1 77.69 125 SER A N 1
ATOM 998 C CA . SER A 1 125 ? -11.32 3.662 -8.719 1 77.69 125 SER A CA 1
ATOM 999 C C . SER A 1 125 ? -10.164 3.215 -9.602 1 77.69 125 SER A C 1
ATOM 1001 O O . SER A 1 125 ? -9.008 3.541 -9.328 1 77.69 125 SER A O 1
ATOM 1003 N N . ASN A 1 126 ? -10.477 2.252 -10.453 1 64.75 126 ASN A N 1
ATOM 1004 C CA . ASN A 1 126 ? -9.531 1.907 -11.508 1 64.75 126 ASN A CA 1
ATOM 1005 C C . ASN A 1 126 ? -9.641 2.869 -12.688 1 64.75 126 ASN A C 1
ATOM 1007 O O . ASN A 1 126 ? -10.383 2.613 -13.641 1 64.75 126 ASN A O 1
ATOM 1011 N N . GLY A 1 127 ? -9.211 4.16 -12.695 1 60.22 127 GLY A N 1
ATOM 1012 C CA . GLY A 1 127 ? -9.281 5.059 -13.836 1 60.22 127 GLY A CA 1
ATOM 1013 C C . GLY A 1 127 ? -10 6.355 -13.531 1 60.22 127 GLY A C 1
ATOM 1014 O O . GLY A 1 127 ? -10.398 7.082 -14.445 1 60.22 127 GLY A O 1
ATOM 1015 N N . GLY A 1 128 ? -10.195 6.742 -12.328 1 61.75 128 GLY A N 1
ATOM 1016 C CA . GLY A 1 128 ? -10.344 8.172 -12.141 1 61.75 128 GLY A CA 1
ATOM 1017 C C . GLY A 1 128 ? -11.75 8.578 -11.734 1 61.75 128 GLY A C 1
ATOM 1018 O O . GLY A 1 128 ? -12.086 9.766 -11.727 1 61.75 128 GLY A O 1
ATOM 1019 N N . ASP A 1 129 ? -12.57 7.703 -11.422 1 75.31 129 ASP A N 1
ATOM 1020 C CA . ASP A 1 129 ? -13.891 8.25 -11.094 1 75.31 129 ASP A CA 1
ATOM 1021 C C . ASP A 1 129 ? -14 8.555 -9.602 1 75.31 129 ASP A C 1
ATOM 1023 O O . ASP A 1 129 ? -14.641 7.809 -8.859 1 75.31 129 ASP A O 1
ATOM 1027 N N . TYR A 1 130 ? -13.414 9.656 -9.219 1 75.62 130 TYR A N 1
ATOM 1028 C CA . TYR A 1 130 ? -13.367 10.086 -7.82 1 75.62 130 TYR A CA 1
ATOM 1029 C C . TYR A 1 130 ? -14.773 10.273 -7.266 1 75.62 130 TYR A C 1
ATOM 1031 O O . TYR A 1 130 ? -15.039 9.93 -6.109 1 75.62 130 TYR A O 1
ATOM 1039 N N . LYS A 1 131 ? -15.602 10.805 -8.164 1 82.81 131 LYS A N 1
ATOM 1040 C CA . LYS A 1 131 ? -16.984 11.023 -7.734 1 82.81 131 LYS A CA 1
ATOM 1041 C C . LYS A 1 131 ? -17.656 9.703 -7.363 1 82.81 131 LYS A C 1
ATOM 1043 O O . LYS A 1 131 ? -18.344 9.617 -6.348 1 82.81 131 LYS A O 1
ATOM 1048 N N . LYS A 1 132 ? -17.422 8.695 -8.195 1 85.31 132 LYS A N 1
ATOM 1049 C CA . LYS A 1 132 ? -18 7.383 -7.914 1 85.31 132 LYS A CA 1
ATOM 1050 C C . LYS A 1 132 ? -17.406 6.785 -6.641 1 85.31 132 LYS A C 1
ATOM 1052 O O . LYS A 1 132 ? -18.109 6.156 -5.855 1 85.31 132 LYS A O 1
ATOM 1057 N N . VAL A 1 133 ? -16.125 6.961 -6.473 1 86.94 133 VAL A N 1
ATOM 1058 C CA . VAL A 1 133 ? -15.445 6.461 -5.281 1 86.94 133 VAL A CA 1
ATOM 1059 C C . VAL A 1 133 ? -16.078 7.078 -4.031 1 86.94 133 VAL A C 1
ATOM 1061 O O . VAL A 1 133 ? -16.406 6.367 -3.082 1 86.94 133 VAL A O 1
ATOM 1064 N N . LYS A 1 134 ? -16.25 8.344 -4.055 1 86.25 134 LYS A N 1
ATOM 1065 C CA . LYS A 1 134 ? -16.844 9.039 -2.914 1 86.25 134 LYS A CA 1
ATOM 1066 C C . LYS A 1 134 ? -18.266 8.555 -2.641 1 86.25 134 LYS A C 1
ATOM 1068 O O . LYS A 1 134 ? -18.625 8.32 -1.488 1 86.25 134 LYS A O 1
ATOM 1073 N N . GLN A 1 135 ? -19 8.422 -3.68 1 88.69 135 GLN A N 1
ATOM 1074 C CA . GLN A 1 135 ? -20.391 7.988 -3.564 1 88.69 135 GLN A CA 1
ATOM 1075 C C . GLN A 1 135 ? -20.484 6.594 -2.957 1 88.69 135 GLN A C 1
ATOM 1077 O O . GLN A 1 135 ? -21.266 6.363 -2.027 1 88.69 135 GLN A O 1
ATOM 1082 N N . VAL A 1 136 ? -19.734 5.715 -3.479 1 89.19 136 VAL A N 1
ATOM 1083 C CA . VAL A 1 136 ? -19.781 4.328 -3.025 1 89.19 136 VAL A CA 1
ATOM 1084 C C . VAL A 1 136 ? -19.25 4.242 -1.591 1 89.19 136 VAL A C 1
ATOM 1086 O O . VAL A 1 136 ? -19.797 3.49 -0.775 1 89.19 136 VAL A O 1
ATOM 1089 N N . SER A 1 137 ? -18.203 4.961 -1.314 1 90.75 137 SER A N 1
ATOM 1090 C CA . SER A 1 137 ? -17.672 4.988 0.044 1 90.75 137 SER A CA 1
ATOM 1091 C C . SER A 1 137 ? -18.734 5.418 1.047 1 90.75 137 SER A C 1
ATOM 1093 O O . SER A 1 137 ? -18.922 4.77 2.08 1 90.75 137 SER A O 1
ATOM 1095 N N . LYS A 1 138 ? -19.391 6.457 0.675 1 90.38 138 LYS A N 1
ATOM 1096 C CA . LYS A 1 138 ? -20.438 6.953 1.555 1 90.38 138 LYS A CA 1
ATOM 1097 C C . LYS A 1 138 ? -21.562 5.934 1.698 1 90.38 138 LYS A C 1
ATOM 1099 O O . LYS A 1 138 ? -22.125 5.762 2.785 1 90.38 138 LYS A O 1
ATOM 1104 N N . ALA A 1 139 ? -21.922 5.324 0.625 1 91.19 139 ALA A N 1
ATOM 1105 C CA . ALA A 1 139 ? -22.969 4.312 0.64 1 91.19 139 ALA A CA 1
ATOM 1106 C C . ALA A 1 139 ? -22.594 3.148 1.552 1 91.19 139 ALA A C 1
ATOM 1108 O O . ALA A 1 139 ? -23.422 2.662 2.322 1 91.19 139 ALA A O 1
ATOM 1109 N N . ILE A 1 140 ? -21.375 2.666 1.468 1 92.44 140 ILE A N 1
ATOM 1110 C CA . ILE A 1 140 ? -20.906 1.559 2.291 1 92.44 140 ILE A CA 1
ATOM 1111 C C . ILE A 1 140 ? -20.922 1.967 3.764 1 92.44 140 ILE A C 1
ATOM 1113 O O . ILE A 1 140 ? -21.375 1.202 4.621 1 92.44 140 ILE A O 1
ATOM 1117 N N . GLU A 1 141 ? -20.406 3.113 3.963 1 89.88 141 GLU A N 1
ATOM 1118 C CA . GLU A 1 141 ? -20.391 3.615 5.332 1 89.88 141 GLU A CA 1
ATOM 1119 C C . GLU A 1 141 ? -21.781 3.666 5.934 1 89.88 141 GLU A C 1
ATOM 1121 O O . GLU A 1 141 ? -22 3.217 7.062 1 89.88 141 GLU A O 1
ATOM 1126 N N . LYS A 1 142 ? -22.688 4.211 5.215 1 90.5 142 LYS A N 1
ATOM 1127 C CA . LYS A 1 142 ? -24.078 4.301 5.664 1 90.5 142 LYS A CA 1
ATOM 1128 C C . LYS A 1 142 ? -24.672 2.916 5.898 1 90.5 142 LYS A C 1
ATOM 1130 O O . LYS A 1 142 ? -25.328 2.682 6.914 1 90.5 142 LYS A O 1
ATOM 1135 N N . TYR A 1 143 ? -24.469 2.043 4.961 1 90.88 143 TYR A N 1
ATOM 1136 C CA . TYR A 1 143 ? -24.953 0.67 5.047 1 90.88 143 TYR A CA 1
ATOM 1137 C C . TYR A 1 143 ? -24.438 -0.007 6.316 1 90.88 143 TYR A C 1
ATOM 1139 O O . TYR A 1 143 ? -25.219 -0.625 7.051 1 90.88 143 TYR A O 1
ATOM 1147 N N . LEU A 1 144 ? -23.188 0.112 6.586 1 90.69 144 LEU A N 1
ATOM 1148 C CA . LEU A 1 144 ? -22.594 -0.553 7.738 1 90.69 144 LEU A CA 1
ATOM 1149 C C . LEU A 1 144 ? -23.094 0.066 9.039 1 90.69 144 LEU A C 1
ATOM 1151 O O . LEU A 1 144 ? -23.297 -0.643 10.031 1 90.69 144 LEU A O 1
ATOM 1155 N N . GLN A 1 145 ? -23.266 1.34 9.008 1 87.06 145 GLN A N 1
ATOM 1156 C CA . GLN A 1 145 ? -23.797 2.014 10.188 1 87.06 145 GLN A CA 1
ATOM 1157 C C . GLN A 1 145 ? -25.234 1.567 10.484 1 87.06 145 GLN A C 1
ATOM 1159 O O . GLN A 1 145 ? -25.609 1.382 11.641 1 87.06 145 GLN A O 1
ATOM 1164 N N . GLU A 1 146 ? -25.922 1.39 9.469 1 85.62 146 GLU A N 1
ATOM 1165 C CA . GLU A 1 146 ? -27.312 1.005 9.609 1 85.62 146 GLU A CA 1
ATOM 1166 C C . GLU A 1 146 ? -27.453 -0.47 9.977 1 85.62 146 GLU A C 1
ATOM 1168 O O . GLU A 1 146 ? -28.297 -0.836 10.797 1 85.62 146 GLU A O 1
ATOM 1173 N N . GLU A 1 147 ? -26.688 -1.265 9.305 1 77.94 147 GLU A N 1
ATOM 1174 C CA . GLU A 1 147 ? -26.812 -2.707 9.492 1 77.94 147 GLU A CA 1
ATOM 1175 C C . GLU A 1 147 ? -26.062 -3.174 10.734 1 77.94 147 GLU A C 1
ATOM 1177 O O . GLU A 1 147 ? -26.469 -4.125 11.398 1 77.94 147 GLU A O 1
ATOM 1182 N N . TYR A 1 148 ? -25 -2.551 10.977 1 71.06 148 TYR A N 1
ATOM 1183 C CA . TYR A 1 148 ? -24.156 -3.059 12.047 1 71.06 148 TYR A CA 1
ATOM 1184 C C . TYR A 1 148 ? -23.984 -2.018 13.148 1 71.06 148 TYR A C 1
ATOM 1186 O O . TYR A 1 148 ? -23.406 -2.303 14.195 1 71.06 148 TYR A O 1
ATOM 1194 N N . GLY A 1 149 ? -24.188 -0.76 12.812 1 63.31 149 GLY A N 1
ATOM 1195 C CA . GLY A 1 149 ? -24.094 0.287 13.812 1 63.31 149 GLY A CA 1
ATOM 1196 C C . GLY A 1 149 ? -24.906 -0.007 15.062 1 63.31 149 GLY A C 1
ATOM 1197 O O . GLY A 1 149 ? -26.031 -0.476 14.977 1 63.31 149 GLY A O 1
ATOM 1198 N N . ARG A 1 150 ? -24.078 -0.387 16.172 1 50.47 150 ARG A N 1
ATOM 1199 C CA . ARG A 1 150 ? -24.766 -0.526 17.453 1 50.47 150 ARG A CA 1
ATOM 1200 C C . ARG A 1 150 ? -25.609 0.709 17.75 1 50.47 150 ARG A C 1
ATOM 1202 O O . ARG A 1 150 ? -25.203 1.833 17.453 1 50.47 150 ARG A O 1
ATOM 1209 N N . GLU A 1 151 ? -27 0.416 18.016 1 37.66 151 GLU A N 1
ATOM 1210 C CA . GLU A 1 151 ? -27.688 1.318 18.922 1 37.66 151 GLU A CA 1
ATOM 1211 C C . GLU A 1 151 ? -26.812 1.685 20.125 1 37.66 151 GLU A C 1
ATOM 1213 O O . GLU A 1 151 ? -26.047 0.852 20.609 1 37.66 151 GLU A O 1
ATOM 1218 N N . MET B 1 1 ? -1.389 0.843 10.883 1 69 1 MET B N 1
ATOM 1219 C CA . MET B 1 1 ? -1.215 0.394 9.508 1 69 1 MET B CA 1
ATOM 1220 C C . MET B 1 1 ? -1.42 1.546 8.523 1 69 1 MET B C 1
ATOM 1222 O O . MET B 1 1 ? -2.07 2.539 8.859 1 69 1 MET B O 1
ATOM 1226 N N . TYR B 1 2 ? -0.677 1.547 7.398 1 86.06 2 TYR B N 1
ATOM 1227 C CA . TYR B 1 2 ? -0.659 2.645 6.438 1 86.06 2 TYR B CA 1
ATOM 1228 C C . TYR B 1 2 ? -1.035 2.154 5.043 1 86.06 2 TYR B C 1
ATOM 1230 O O . TYR B 1 2 ? -0.167 1.758 4.262 1 86.06 2 TYR B O 1
ATOM 1238 N N . PRO B 1 3 ? -2.377 2.129 4.695 1 86.38 3 PRO B N 1
ATOM 1239 C CA . PRO B 1 3 ? -2.844 1.618 3.406 1 86.38 3 PRO B CA 1
ATOM 1240 C C . PRO B 1 3 ? -2.451 2.52 2.236 1 86.38 3 PRO B C 1
ATOM 1242 O O . PRO B 1 3 ? -2.707 3.725 2.27 1 86.38 3 PRO B O 1
ATOM 1245 N N . ILE B 1 4 ? -1.848 1.928 1.243 1 88.94 4 ILE B N 1
ATOM 1246 C CA . ILE B 1 4 ? -1.434 2.701 0.079 1 88.94 4 ILE B CA 1
ATOM 1247 C C . ILE B 1 4 ? -1.655 1.883 -1.191 1 88.94 4 ILE B C 1
ATOM 1249 O O . ILE B 1 4 ? -1.912 0.679 -1.123 1 88.94 4 ILE B O 1
ATOM 1253 N N . GLN B 1 5 ? -1.691 2.566 -2.279 1 87.19 5 GLN B N 1
ATOM 1254 C CA . GLN B 1 5 ? -1.51 1.954 -3.592 1 87.19 5 GLN B CA 1
ATOM 1255 C C . GLN B 1 5 ? -0.063 2.082 -4.062 1 87.19 5 GLN B C 1
ATOM 1257 O O . GLN B 1 5 ? 0.437 3.191 -4.254 1 87.19 5 GLN B O 1
ATOM 1262 N N . LEU B 1 6 ? 0.527 0.963 -4.23 1 92.25 6 LEU B N 1
ATOM 1263 C CA . LEU B 1 6 ? 1.914 0.962 -4.68 1 92.25 6 LEU B CA 1
ATOM 1264 C C . LEU B 1 6 ? 1.99 1.062 -6.203 1 92.25 6 LEU B C 1
ATOM 1266 O O . LEU B 1 6 ? 1.265 0.36 -6.91 1 92.25 6 LEU B O 1
ATOM 1270 N N . ASN B 1 7 ? 2.727 2.025 -6.688 1 91.94 7 ASN B N 1
ATOM 1271 C CA . ASN B 1 7 ? 2.986 2.148 -8.117 1 91.94 7 ASN B CA 1
ATOM 1272 C C . ASN B 1 7 ? 4.086 1.192 -8.578 1 91.94 7 ASN B C 1
ATOM 1274 O O . ASN B 1 7 ? 5.262 1.398 -8.266 1 91.94 7 ASN B O 1
ATOM 1278 N N . LEU B 1 8 ? 3.748 0.198 -9.414 1 92.88 8 LEU B N 1
ATOM 1279 C CA . LEU B 1 8 ? 4.699 -0.838 -9.805 1 92.88 8 LEU B CA 1
ATOM 1280 C C . LEU B 1 8 ? 5.145 -0.651 -11.25 1 92.88 8 LEU B C 1
ATOM 1282 O O . LEU B 1 8 ? 5.879 -1.48 -11.789 1 92.88 8 LEU B O 1
ATOM 1286 N N . LYS B 1 9 ? 4.688 0.38 -11.898 1 90 9 LYS B N 1
ATOM 1287 C CA . LYS B 1 9 ? 4.898 0.596 -13.328 1 90 9 LYS B CA 1
ATOM 1288 C C . LYS B 1 9 ? 6.379 0.525 -13.68 1 90 9 LYS B C 1
ATOM 1290 O O . LYS B 1 9 ? 6.742 0.043 -14.758 1 90 9 LYS B O 1
ATOM 1295 N N . ASN B 1 10 ? 7.305 0.985 -12.898 1 89 10 ASN B N 1
ATOM 1296 C CA . ASN B 1 10 ? 8.734 0.972 -13.203 1 89 10 ASN B CA 1
ATOM 1297 C C . ASN B 1 10 ? 9.516 0.164 -12.172 1 89 10 ASN B C 1
ATOM 1299 O O . ASN B 1 10 ? 10.688 0.446 -11.914 1 89 10 ASN B O 1
ATOM 1303 N N . LYS B 1 11 ? 8.844 -0.812 -11.633 1 93 11 LYS B N 1
ATOM 1304 C CA . LYS B 1 11 ? 9.484 -1.617 -10.594 1 93 11 LYS B CA 1
ATOM 1305 C C . LYS B 1 11 ? 9.688 -3.057 -11.062 1 93 11 LYS B C 1
ATOM 1307 O O . LYS B 1 11 ? 8.875 -3.584 -11.828 1 93 11 LYS B O 1
ATOM 1312 N N . ARG B 1 12 ? 10.789 -3.621 -10.672 1 95.69 12 ARG B N 1
ATOM 1313 C CA . ARG B 1 12 ? 11.039 -5.047 -10.859 1 95.69 12 ARG B CA 1
ATOM 1314 C C . ARG B 1 12 ? 10.57 -5.848 -9.648 1 95.69 12 ARG B C 1
ATOM 1316 O O . ARG B 1 12 ? 11.023 -5.609 -8.523 1 95.69 12 ARG B O 1
ATOM 1323 N N . VAL B 1 13 ? 9.672 -6.812 -9.906 1 97.62 13 VAL B N 1
ATOM 1324 C CA . VAL B 1 13 ? 9.102 -7.602 -8.82 1 97.62 13 VAL B CA 1
ATOM 1325 C C . VAL B 1 13 ? 9.555 -9.055 -8.945 1 97.62 13 VAL B C 1
ATOM 1327 O O . VAL B 1 13 ? 9.492 -9.648 -10.023 1 97.62 13 VAL B O 1
ATOM 1330 N N . ALA B 1 14 ? 10.086 -9.594 -7.887 1 98.62 14 ALA B N 1
ATOM 1331 C CA . ALA B 1 14 ? 10.398 -11.016 -7.809 1 98.62 14 ALA B CA 1
ATOM 1332 C C . ALA B 1 14 ? 9.445 -11.734 -6.855 1 98.62 14 ALA B C 1
ATOM 1334 O O . ALA B 1 14 ? 9.336 -11.367 -5.684 1 98.62 14 ALA B O 1
ATOM 1335 N N . LEU B 1 15 ? 8.758 -12.68 -7.336 1 98.56 15 LEU B N 1
ATOM 1336 C CA . LEU B 1 15 ? 7.891 -13.555 -6.547 1 98.56 15 LEU B CA 1
ATOM 1337 C C . LEU B 1 15 ? 8.492 -14.953 -6.426 1 98.56 15 LEU B C 1
ATOM 1339 O O . LEU B 1 15 ? 8.664 -15.648 -7.43 1 98.56 15 LEU B O 1
ATOM 1343 N N . ILE B 1 16 ? 8.852 -15.359 -5.238 1 98.81 16 ILE B N 1
ATOM 1344 C CA . ILE B 1 16 ? 9.453 -16.672 -5.016 1 98.81 16 ILE B CA 1
ATOM 1345 C C . ILE B 1 16 ? 8.422 -17.609 -4.414 1 98.81 16 ILE B C 1
ATOM 1347 O O . ILE B 1 16 ? 8.008 -17.453 -3.264 1 98.81 16 ILE B O 1
ATOM 1351 N N . GLY B 1 17 ? 8.086 -18.656 -5.164 1 98.38 17 GLY B N 1
ATOM 1352 C CA . GLY B 1 17 ? 7.055 -19.609 -4.762 1 98.38 17 GLY B CA 1
ATOM 1353 C C . GLY B 1 17 ? 5.941 -19.734 -5.781 1 98.38 17 GLY B C 1
ATOM 1354 O O . GLY B 1 17 ? 5.344 -18.75 -6.195 1 98.38 17 GLY B O 1
ATOM 1355 N N . GLY B 1 18 ? 5.617 -20.922 -6.164 1 97.31 18 GLY B N 1
ATOM 1356 C CA . GLY B 1 18 ? 4.617 -21.188 -7.18 1 97.31 18 GLY B CA 1
ATOM 1357 C C . GLY B 1 18 ? 3.451 -22.016 -6.664 1 97.31 18 GLY B C 1
ATOM 1358 O O . GLY B 1 18 ? 2.771 -22.703 -7.438 1 97.31 18 GLY B O 1
ATOM 1359 N N . GLY B 1 19 ? 3.297 -21.969 -5.398 1 96.69 19 GLY B N 1
ATOM 1360 C CA . GLY B 1 19 ? 2.168 -22.672 -4.805 1 96.69 19 GLY B CA 1
ATOM 1361 C C . GLY B 1 19 ? 0.894 -21.844 -4.793 1 96.69 19 GLY B C 1
ATOM 1362 O O . GLY B 1 19 ? 0.757 -20.891 -5.562 1 96.69 19 GLY B O 1
ATOM 1363 N N . ARG B 1 20 ? -0.04 -22.203 -3.893 1 94.88 20 ARG B N 1
ATOM 1364 C CA . ARG B 1 20 ? -1.346 -21.547 -3.838 1 94.88 20 ARG B CA 1
ATOM 1365 C C . ARG B 1 20 ? -1.214 -20.094 -3.406 1 94.88 20 ARG B C 1
ATOM 1367 O O . ARG B 1 20 ? -1.833 -19.203 -3.998 1 94.88 20 ARG B O 1
ATOM 1374 N N . ILE B 1 21 ? -0.445 -19.891 -2.395 1 93.81 21 ILE B N 1
ATOM 1375 C CA . ILE B 1 21 ? -0.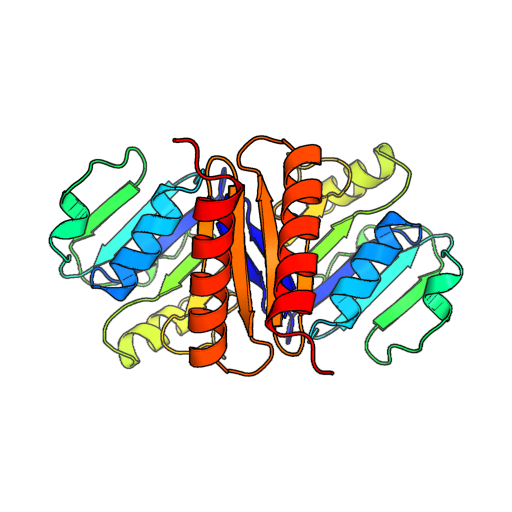237 -18.531 -1.911 1 93.81 21 ILE B CA 1
ATOM 1376 C C . ILE B 1 21 ? 0.451 -17.703 -2.99 1 93.81 21 ILE B C 1
ATOM 1378 O O . ILE B 1 21 ? 0.037 -16.562 -3.273 1 93.81 21 ILE B O 1
ATOM 1382 N N . GLY B 1 22 ? 1.511 -18.281 -3.529 1 96.25 22 GLY B N 1
ATOM 1383 C CA . GLY B 1 22 ? 2.18 -17.609 -4.637 1 96.25 22 GLY B CA 1
ATOM 1384 C C . GLY B 1 22 ? 1.24 -17.25 -5.773 1 96.25 22 GLY B C 1
ATOM 1385 O O . GLY B 1 22 ? 1.337 -16.156 -6.344 1 96.25 22 GLY B O 1
ATOM 1386 N N . PHE B 1 23 ? 0.315 -18.141 -6.066 1 95.44 23 PHE B N 1
ATOM 1387 C CA . PHE B 1 23 ? -0.63 -17.922 -7.152 1 95.44 23 PHE B CA 1
ATOM 1388 C C . PHE B 1 23 ? -1.562 -16.766 -6.828 1 95.44 23 PHE B C 1
ATOM 1390 O O . PHE B 1 23 ? -1.901 -15.969 -7.707 1 95.44 23 PHE B O 1
ATOM 1397 N N . ARG B 1 24 ? -2.012 -16.641 -5.641 1 90.88 24 ARG B N 1
ATOM 1398 C CA . ARG B 1 24 ? -2.842 -15.508 -5.219 1 90.88 24 ARG B CA 1
ATOM 1399 C C . ARG B 1 24 ? -2.115 -14.188 -5.43 1 90.88 24 ARG B C 1
ATOM 1401 O O . ARG B 1 24 ? -2.695 -13.227 -5.953 1 90.88 24 ARG B O 1
ATOM 1408 N N . LYS B 1 25 ? -0.808 -14.195 -5.031 1 93.44 25 LYS B N 1
ATOM 1409 C CA . LYS B 1 25 ? 0 -13 -5.23 1 93.44 25 LYS B CA 1
ATOM 1410 C C . LYS B 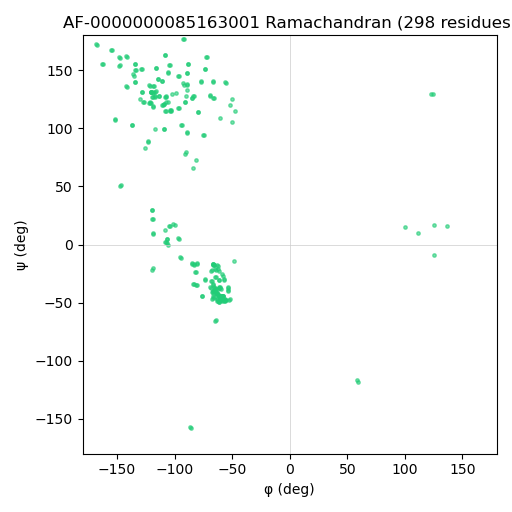1 25 ? 0.194 -12.703 -6.715 1 93.44 25 LYS B C 1
ATOM 1412 O O . LYS B 1 25 ? 0.116 -11.547 -7.141 1 93.44 25 LYS B O 1
ATOM 1417 N N . PHE B 1 26 ? 0.388 -13.75 -7.449 1 94.06 26 PHE B N 1
ATOM 1418 C CA . PHE B 1 26 ? 0.563 -13.664 -8.891 1 94.06 26 PHE B CA 1
ATOM 1419 C C . PHE B 1 26 ? -0.647 -13.016 -9.547 1 94.06 26 PHE B C 1
ATOM 1421 O O . PHE B 1 26 ? -0.5 -12.125 -10.383 1 94.06 26 PHE B O 1
ATOM 1428 N N . LYS B 1 27 ? -1.778 -13.406 -9.156 1 89.19 27 LYS B N 1
ATOM 1429 C CA . LYS B 1 27 ? -3.006 -12.867 -9.734 1 89.19 27 LYS B CA 1
ATOM 1430 C C . LYS B 1 27 ? -3.129 -11.375 -9.453 1 89.19 27 LYS B C 1
ATOM 1432 O O . LYS B 1 27 ? -3.549 -10.609 -10.328 1 89.19 27 LYS B O 1
ATOM 1437 N N . GLN B 1 28 ? -2.812 -11 -8.289 1 88.06 28 GLN B N 1
ATOM 1438 C CA . GLN B 1 28 ? -2.869 -9.594 -7.926 1 88.06 28 GLN B CA 1
ATOM 1439 C C . GLN B 1 28 ? -1.871 -8.773 -8.742 1 88.06 28 GLN B C 1
ATOM 1441 O O . GLN B 1 28 ? -2.188 -7.672 -9.203 1 88.06 28 GLN B O 1
ATOM 1446 N N . LEU B 1 29 ? -0.675 -9.336 -8.914 1 92.44 29 LEU B N 1
ATOM 1447 C CA . LEU B 1 29 ? 0.36 -8.656 -9.688 1 92.44 29 LEU B CA 1
ATOM 1448 C C . LEU B 1 29 ? -0.047 -8.547 -11.156 1 92.44 29 LEU B C 1
ATOM 1450 O O . LEU B 1 29 ? 0.237 -7.535 -11.805 1 92.44 29 LEU B O 1
ATOM 1454 N N . ALA B 1 30 ? -0.71 -9.586 -11.602 1 89.62 30 ALA B N 1
ATOM 1455 C CA . ALA B 1 30 ? -1.132 -9.617 -13 1 89.62 30 ALA B CA 1
ATOM 1456 C C . ALA B 1 30 ? -2.141 -8.516 -13.289 1 89.62 30 ALA B C 1
ATOM 1458 O O . ALA B 1 30 ? -2.24 -8.039 -14.43 1 89.62 30 ALA B O 1
ATOM 1459 N N . LYS B 1 31 ? -2.885 -8.117 -12.305 1 82.44 31 LYS B N 1
ATOM 1460 C CA . LYS B 1 31 ? -3.893 -7.07 -12.461 1 82.44 31 LYS B CA 1
ATOM 1461 C C . LYS B 1 31 ? -3.266 -5.684 -12.352 1 82.44 31 LYS B C 1
ATOM 1463 O O . LYS B 1 31 ? -3.875 -4.688 -12.75 1 82.44 31 LYS B O 1
ATOM 1468 N N . ALA B 1 32 ? -2.107 -5.652 -11.82 1 84.19 32 ALA B N 1
ATOM 1469 C CA . ALA B 1 32 ? -1.423 -4.379 -11.594 1 84.19 32 ALA B CA 1
ATOM 1470 C C . ALA B 1 32 ? -0.586 -3.982 -12.812 1 84.19 32 ALA B C 1
ATOM 1472 O O . ALA B 1 32 ? -0.219 -4.832 -13.625 1 84.19 32 ALA B O 1
ATOM 1473 N N . ASP B 1 33 ? -0.461 -2.729 -13.07 1 84.56 33 ASP B N 1
ATOM 1474 C CA . ASP B 1 33 ? 0.486 -2.256 -14.07 1 84.56 33 ASP B CA 1
ATOM 1475 C C . ASP B 1 33 ? 1.92 -2.324 -13.555 1 84.56 33 ASP B C 1
ATOM 1477 O O . ASP B 1 33 ? 2.398 -1.387 -12.914 1 84.56 33 ASP B O 1
ATOM 1481 N N . CYS B 1 34 ? 2.6 -3.428 -13.867 1 86.88 34 CYS B N 1
ATOM 1482 C CA . CYS B 1 34 ? 3.943 -3.666 -13.352 1 86.88 34 CYS B CA 1
ATOM 1483 C C . CYS B 1 34 ? 4.988 -3.455 -14.438 1 86.88 34 CYS B C 1
ATOM 1485 O O . CYS B 1 34 ? 4.707 -3.648 -15.625 1 86.88 34 CYS B O 1
ATOM 1487 N N . GLY B 1 35 ? 6.18 -2.986 -14.062 1 87.81 35 GLY B N 1
ATOM 1488 C CA . GLY B 1 35 ? 7.289 -2.949 -15 1 87.81 35 GLY B CA 1
ATOM 1489 C C . GLY B 1 35 ? 7.73 -4.328 -15.453 1 87.81 35 GLY B C 1
ATOM 1490 O O . GLY B 1 35 ? 7.656 -4.648 -16.641 1 87.81 35 GLY B O 1
ATOM 1491 N N . GLU B 1 36 ? 8.258 -5.141 -14.523 1 92.88 36 GLU B N 1
ATOM 1492 C CA . GLU B 1 36 ? 8.672 -6.516 -14.766 1 92.88 36 GLU B CA 1
ATOM 1493 C C . GLU B 1 36 ? 8.336 -7.41 -13.57 1 92.88 36 GLU B C 1
ATOM 1495 O O . GLU B 1 36 ? 8.562 -7.027 -12.422 1 92.88 36 GLU B O 1
ATOM 1500 N N . VAL B 1 37 ? 7.816 -8.57 -13.867 1 96.31 37 VAL B N 1
ATOM 1501 C CA . VAL B 1 37 ? 7.52 -9.531 -12.812 1 96.31 37 VAL B CA 1
ATOM 1502 C C . VAL B 1 37 ? 8.164 -10.875 -13.148 1 96.31 37 VAL B C 1
ATOM 1504 O O . VAL B 1 37 ? 7.984 -11.398 -14.258 1 96.31 37 VAL B O 1
ATOM 1507 N N . THR B 1 38 ? 8.984 -11.352 -12.266 1 97.88 38 THR B N 1
ATOM 1508 C CA . THR B 1 38 ? 9.57 -12.68 -12.406 1 97.88 38 THR B CA 1
ATOM 1509 C C . THR B 1 38 ? 9.133 -13.586 -11.258 1 97.88 38 THR B C 1
ATOM 1511 O O . THR B 1 38 ? 9.273 -13.234 -10.086 1 97.88 38 THR B O 1
ATOM 1514 N N . VAL B 1 39 ? 8.625 -14.711 -11.617 1 98.12 39 VAL B N 1
ATOM 1515 C CA . VAL B 1 39 ? 8.227 -15.711 -10.633 1 98.12 39 VAL B CA 1
ATOM 1516 C C . VAL B 1 39 ? 9.188 -16.891 -10.672 1 98.12 39 VAL B C 1
ATOM 1518 O O . VAL B 1 39 ? 9.445 -17.453 -11.742 1 98.12 39 VAL B O 1
ATOM 1521 N N . ILE B 1 40 ? 9.734 -17.234 -9.508 1 98.56 40 ILE B N 1
ATOM 1522 C CA . ILE B 1 40 ? 10.688 -18.328 -9.406 1 98.56 40 ILE B CA 1
ATOM 1523 C C . ILE B 1 40 ? 10.141 -19.406 -8.477 1 98.56 40 ILE B C 1
ATOM 1525 O O . ILE B 1 40 ? 9.719 -19.125 -7.359 1 98.56 40 ILE B O 1
ATOM 1529 N N . SER B 1 41 ? 10.18 -20.594 -8.906 1 98.44 41 SER B N 1
ATOM 1530 C CA . SER B 1 41 ? 9.742 -21.719 -8.086 1 98.44 41 SER B CA 1
ATOM 1531 C C . SER B 1 41 ? 10.266 -23.047 -8.633 1 98.44 41 SER B C 1
ATOM 1533 O O . SER B 1 41 ? 10.539 -23.156 -9.828 1 98.44 41 SER B O 1
ATOM 1535 N N . LYS B 1 42 ? 10.359 -23.953 -7.758 1 97.12 42 LYS B N 1
ATOM 1536 C CA . LYS B 1 42 ? 10.742 -25.297 -8.203 1 97.12 42 LYS B CA 1
ATOM 1537 C C . LYS B 1 42 ? 9.594 -25.984 -8.938 1 97.12 42 LYS B C 1
ATOM 1539 O O . LYS B 1 42 ? 9.828 -26.844 -9.797 1 97.12 42 LYS B O 1
ATOM 1544 N N . ALA B 1 43 ? 8.406 -25.656 -8.578 1 96.75 43 ALA B N 1
ATOM 1545 C CA . ALA B 1 43 ? 7.188 -26.172 -9.195 1 96.75 43 ALA B CA 1
ATOM 1546 C C . ALA B 1 43 ? 6.078 -25.109 -9.156 1 96.75 43 ALA B C 1
ATOM 1548 O O . ALA B 1 43 ? 6.059 -24.266 -8.266 1 96.75 43 ALA B O 1
ATOM 1549 N N . PHE B 1 44 ? 5.176 -25.234 -10.102 1 96.81 44 PHE B N 1
ATOM 1550 C CA . PHE B 1 44 ? 4.094 -24.266 -10.172 1 96.81 44 PHE B CA 1
ATOM 1551 C C . PHE B 1 44 ? 2.738 -24.953 -10.07 1 96.81 44 PHE B C 1
ATOM 1553 O O . PHE B 1 44 ? 2.527 -26 -10.68 1 96.81 44 PHE B O 1
ATOM 1560 N N . TRP B 1 45 ? 1.924 -24.328 -9.297 1 95.44 45 TRP B N 1
ATOM 1561 C CA . TRP B 1 45 ? 0.514 -24.688 -9.375 1 95.44 45 TRP B CA 1
ATOM 1562 C C . TRP B 1 45 ? -0.005 -24.547 -10.805 1 95.44 45 TRP B C 1
ATOM 1564 O O . TRP B 1 45 ? 0.357 -23.609 -11.516 1 95.44 45 TRP B O 1
ATOM 1574 N N . PRO B 1 46 ? -0.813 -25.453 -11.281 1 94.94 46 PRO B N 1
ATOM 1575 C CA . PRO B 1 46 ? -1.229 -25.5 -12.68 1 94.94 46 PRO B CA 1
ATOM 1576 C C . PRO B 1 46 ? -1.909 -24.203 -13.133 1 94.94 46 PRO B C 1
ATOM 1578 O O . PRO B 1 46 ? -1.77 -23.812 -14.289 1 94.94 46 PRO B O 1
ATOM 1581 N N . GLU B 1 47 ? -2.553 -23.547 -12.297 1 94.06 47 GLU B N 1
ATOM 1582 C CA . GLU B 1 47 ? -3.334 -22.359 -12.609 1 94.06 47 GLU B CA 1
ATOM 1583 C C . GLU B 1 47 ? -2.434 -21.219 -13.078 1 94.06 47 GLU B C 1
ATOM 1585 O O . GLU B 1 47 ? -2.9 -20.266 -13.719 1 94.06 47 GLU B O 1
ATOM 1590 N N . PHE B 1 48 ? -1.138 -21.281 -12.812 1 94.88 48 PHE B N 1
ATOM 1591 C CA . PHE B 1 48 ? -0.194 -20.281 -13.281 1 94.88 48 PHE B CA 1
ATOM 1592 C C . PHE B 1 48 ? -0.167 -20.234 -14.805 1 94.88 48 PHE B C 1
ATOM 1594 O O . PHE B 1 48 ? 0.196 -19.203 -15.391 1 94.88 48 PHE B O 1
ATOM 1601 N N . PHE B 1 49 ? -0.59 -21.344 -15.398 1 92.38 49 PHE B N 1
ATOM 1602 C CA . PHE B 1 49 ? -0.406 -21.484 -16.844 1 92.38 49 PHE B CA 1
ATOM 1603 C C . PHE B 1 49 ? -1.732 -21.312 -17.578 1 92.38 49 PHE B C 1
ATOM 1605 O O . PHE B 1 49 ? -1.791 -21.453 -18.797 1 92.38 49 PHE B O 1
ATOM 1612 N N . GLU B 1 50 ? -2.748 -21.094 -16.781 1 89.81 50 GLU B N 1
ATOM 1613 C CA . GLU B 1 50 ? -4.078 -21.031 -17.391 1 89.81 50 GLU B CA 1
ATOM 1614 C C . GLU B 1 50 ? -4.223 -19.797 -18.281 1 89.81 50 GLU B C 1
ATOM 1616 O O . GLU B 1 50 ? -4.984 -19.812 -19.25 1 89.81 50 GLU B O 1
ATOM 1621 N N . HIS B 1 51 ? -3.564 -18.75 -17.953 1 83.25 51 HIS B N 1
ATOM 1622 C CA . HIS B 1 51 ? -3.598 -17.516 -18.734 1 83.25 51 HIS B CA 1
ATOM 1623 C C . HIS B 1 51 ? -2.189 -17.031 -19.062 1 83.25 51 HIS B C 1
ATOM 1625 O O . HIS B 1 51 ? -1.229 -17.406 -18.391 1 83.25 51 HIS B O 1
ATOM 1631 N N . SER B 1 52 ? -2.146 -16.359 -20.188 1 83 52 SER B N 1
ATOM 1632 C CA . SER B 1 52 ? -0.878 -15.734 -20.547 1 83 52 SER B CA 1
ATOM 1633 C C . SER B 1 52 ? -0.781 -14.32 -19.984 1 83 52 SER B C 1
ATOM 1635 O O . SER B 1 52 ? -1.755 -13.57 -20.016 1 83 52 SER B O 1
ATOM 1637 N N . TYR B 1 53 ? 0.362 -14.133 -19.422 1 84.06 53 TYR B N 1
ATOM 1638 C CA . TYR B 1 53 ? 0.638 -12.789 -18.906 1 84.06 53 TYR B CA 1
ATOM 1639 C C . TYR B 1 53 ? 1.938 -12.25 -19.484 1 84.06 53 TYR B C 1
ATOM 1641 O O . TYR B 1 53 ? 3.012 -12.438 -18.906 1 84.06 53 TYR B O 1
ATOM 1649 N N . PRO B 1 54 ? 1.952 -11.656 -20.719 1 76.94 54 PRO B N 1
ATOM 1650 C CA . PRO B 1 54 ? 3.152 -11.258 -21.453 1 76.94 54 PRO B CA 1
ATOM 1651 C C . PRO B 1 54 ? 4.141 -10.469 -20.594 1 76.94 54 PRO B C 1
ATOM 1653 O O . PRO B 1 54 ? 5.352 -10.562 -20.797 1 76.94 54 PRO B O 1
ATOM 1656 N N . GLY B 1 55 ? 3.844 -9.984 -19.5 1 84.06 55 GLY B N 1
ATOM 1657 C CA . GLY B 1 55 ? 4.711 -9.172 -18.656 1 84.06 55 GLY B CA 1
ATOM 1658 C C . GLY B 1 55 ? 5.184 -9.891 -17.406 1 84.06 55 GLY B C 1
ATOM 1659 O O . GLY B 1 55 ? 5.91 -9.312 -16.594 1 84.06 55 GLY B O 1
ATOM 1660 N N . ILE B 1 56 ? 4.938 -11.156 -17.453 1 92.62 56 ILE B N 1
ATOM 1661 C CA . ILE B 1 56 ? 5.324 -11.922 -16.281 1 92.62 56 ILE B CA 1
ATOM 1662 C C . ILE B 1 56 ? 6.141 -13.141 -16.703 1 92.62 56 ILE B C 1
ATOM 1664 O O . ILE B 1 56 ? 5.727 -13.898 -17.594 1 92.62 56 ILE B O 1
ATOM 1668 N N . LYS B 1 57 ? 7.332 -13.336 -16.172 1 95.62 57 LYS B N 1
ATOM 1669 C CA . LYS B 1 57 ? 8.211 -14.469 -16.453 1 95.62 57 LYS B CA 1
ATOM 1670 C C . LYS B 1 57 ? 8.102 -15.531 -15.367 1 95.62 57 LYS B C 1
ATOM 1672 O O . LYS B 1 57 ? 8.18 -15.219 -14.18 1 95.62 57 LYS B O 1
ATOM 1677 N N . LEU B 1 58 ? 7.918 -16.734 -15.82 1 96.62 58 LEU B N 1
ATOM 1678 C CA . LEU B 1 58 ? 7.941 -17.875 -14.914 1 96.62 58 LEU B CA 1
ATOM 1679 C C . LEU B 1 58 ? 9.219 -18.688 -15.102 1 96.62 58 LEU B C 1
ATOM 1681 O O . LEU B 1 58 ? 9.523 -19.125 -16.219 1 96.62 58 LEU B O 1
ATOM 1685 N N . ILE B 1 59 ? 9.977 -18.859 -14.078 1 97.62 59 ILE B N 1
ATOM 1686 C CA . ILE B 1 59 ? 11.227 -19.594 -14.141 1 97.62 59 ILE B CA 1
ATOM 1687 C C . ILE B 1 59 ? 11.18 -20.781 -13.18 1 97.62 59 ILE B C 1
ATOM 1689 O O . ILE B 1 59 ? 10.984 -20.594 -11.977 1 97.62 59 ILE B O 1
ATOM 1693 N N . THR B 1 60 ? 11.367 -21.984 -13.68 1 98.06 60 THR B N 1
ATOM 1694 C CA . THR B 1 60 ? 11.328 -23.188 -12.859 1 98.06 60 THR B CA 1
ATOM 1695 C C . THR B 1 60 ? 12.734 -23.578 -12.406 1 98.06 60 THR B C 1
ATOM 1697 O O . THR B 1 60 ? 13.516 -24.141 -13.18 1 98.06 60 THR B O 1
ATOM 1700 N N . LYS B 1 61 ? 12.992 -23.281 -11.188 1 98.25 61 LYS B N 1
ATOM 1701 C CA . LYS B 1 61 ? 14.266 -23.625 -10.57 1 98.25 61 LYS B CA 1
ATOM 1702 C C . LYS B 1 61 ? 14.219 -23.438 -9.062 1 98.25 61 LYS B C 1
ATOM 1704 O O . LYS B 1 61 ? 13.234 -22.922 -8.523 1 98.25 61 LYS B O 1
ATOM 1709 N N . ASP B 1 62 ? 15.312 -23.891 -8.422 1 97.38 62 ASP B N 1
ATOM 1710 C CA . ASP B 1 62 ? 15.5 -23.562 -7.016 1 97.38 62 ASP B CA 1
ATOM 1711 C C . ASP B 1 62 ? 15.914 -22.094 -6.852 1 97.38 62 ASP B C 1
ATOM 1713 O O . ASP B 1 62 ? 16.609 -21.547 -7.707 1 97.38 62 ASP B O 1
ATOM 1717 N N . TYR B 1 63 ? 15.562 -21.531 -5.754 1 97.94 63 TYR B N 1
ATOM 1718 C CA . TYR B 1 63 ? 15.906 -20.141 -5.449 1 97.94 63 TYR B CA 1
ATOM 1719 C C . TYR B 1 63 ? 17.406 -19.984 -5.281 1 97.94 63 TYR B C 1
ATOM 1721 O O . TYR B 1 63 ? 18.078 -20.828 -4.695 1 97.94 63 TYR B O 1
ATOM 1729 N N . ASP B 1 64 ? 17.875 -18.891 -5.785 1 97.62 64 ASP B N 1
ATOM 1730 C CA . ASP B 1 64 ? 19.219 -18.391 -5.539 1 97.62 64 ASP B CA 1
ATOM 1731 C C . ASP B 1 64 ? 19.188 -16.891 -5.227 1 97.62 64 ASP B C 1
ATOM 1733 O O . ASP B 1 64 ? 18.359 -16.156 -5.766 1 97.62 64 ASP B O 1
ATOM 1737 N N . LYS B 1 65 ? 20.203 -16.453 -4.391 1 98.06 65 LYS B N 1
ATOM 1738 C CA . LYS B 1 65 ? 20.203 -15.055 -3.949 1 98.06 65 LYS B CA 1
ATOM 1739 C C . LYS B 1 65 ? 20.234 -14.102 -5.141 1 98.06 65 LYS B C 1
ATOM 1741 O O . LYS B 1 65 ? 19.734 -12.984 -5.059 1 98.06 65 LYS B O 1
ATOM 1746 N N . GLU B 1 66 ? 20.781 -14.508 -6.246 1 98.19 66 GLU B N 1
ATOM 1747 C CA . GLU B 1 66 ? 20.891 -13.664 -7.434 1 98.19 66 GLU B CA 1
ATOM 1748 C C . GLU B 1 66 ? 19.516 -13.375 -8.031 1 98.19 66 GLU B C 1
ATOM 1750 O O . GLU B 1 66 ? 19.359 -12.414 -8.789 1 98.19 66 GLU B O 1
ATOM 1755 N N . ASP B 1 67 ? 18.547 -14.219 -7.738 1 98.25 67 ASP B N 1
ATOM 1756 C CA . ASP B 1 67 ? 17.219 -14.094 -8.305 1 98.25 67 ASP B CA 1
ATOM 1757 C C . ASP B 1 67 ? 16.531 -12.812 -7.836 1 98.25 67 ASP B C 1
ATOM 1759 O O . ASP B 1 67 ? 15.594 -12.328 -8.477 1 98.25 67 ASP B O 1
ATOM 1763 N N . ILE B 1 68 ? 17.016 -12.227 -6.672 1 98.44 68 ILE B N 1
ATOM 1764 C CA . ILE B 1 68 ? 16.344 -11.039 -6.152 1 98.44 68 ILE B CA 1
ATOM 1765 C C . ILE B 1 68 ? 17.312 -9.859 -6.129 1 98.44 68 ILE B C 1
ATOM 1767 O O . ILE B 1 68 ? 16.969 -8.789 -5.625 1 98.44 68 ILE B O 1
ATOM 1771 N N . ALA B 1 69 ? 18.469 -10.039 -6.723 1 97.44 69 ALA B N 1
ATOM 1772 C CA . ALA B 1 69 ? 19.531 -9.039 -6.613 1 97.44 69 ALA B CA 1
ATOM 1773 C C . ALA B 1 69 ? 19.078 -7.703 -7.195 1 97.44 69 ALA B C 1
ATOM 1775 O O . ALA B 1 69 ? 19.391 -6.645 -6.637 1 97.44 69 ALA B O 1
ATOM 1776 N N . ASP B 1 70 ? 18.312 -7.742 -8.258 1 95.69 70 ASP B N 1
ATOM 1777 C CA . ASP B 1 70 ? 17.938 -6.516 -8.953 1 95.69 70 ASP B CA 1
ATOM 1778 C C . ASP B 1 70 ? 16.484 -6.148 -8.695 1 95.69 70 ASP B C 1
ATOM 1780 O O . ASP B 1 70 ? 15.953 -5.223 -9.312 1 95.69 70 ASP B O 1
ATOM 1784 N N . ALA B 1 71 ? 15.805 -6.871 -7.855 1 97.19 71 ALA B N 1
ATOM 1785 C CA . ALA B 1 71 ? 14.383 -6.633 -7.613 1 97.19 71 ALA B CA 1
ATOM 1786 C C . ALA B 1 71 ? 14.172 -5.422 -6.711 1 97.19 71 ALA B C 1
ATOM 1788 O O . ALA B 1 71 ? 14.945 -5.195 -5.773 1 97.19 71 ALA B O 1
ATOM 1789 N N . ASP B 1 72 ? 13.172 -4.641 -7.027 1 96.06 72 ASP B N 1
ATOM 1790 C CA . ASP B 1 72 ? 12.742 -3.564 -6.145 1 96.06 72 ASP B CA 1
ATOM 1791 C C . ASP B 1 72 ? 11.797 -4.09 -5.059 1 96.06 72 ASP B 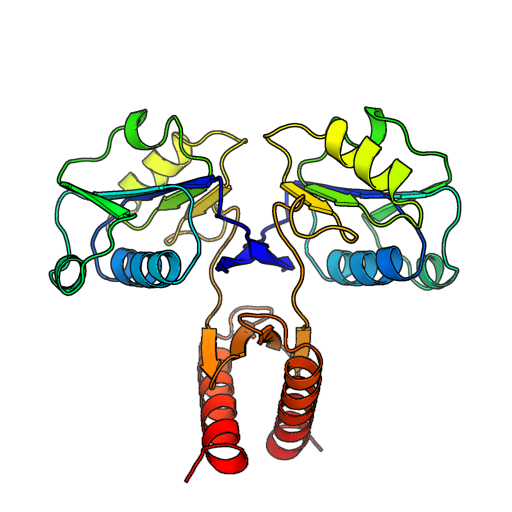C 1
ATOM 1793 O O . ASP B 1 72 ? 11.773 -3.561 -3.945 1 96.06 72 ASP B O 1
ATOM 1797 N N . VAL B 1 73 ? 11.016 -5.078 -5.441 1 97.25 73 VAL B N 1
ATOM 1798 C CA . VAL B 1 73 ? 10.016 -5.684 -4.566 1 97.25 73 VAL B CA 1
ATOM 1799 C C . VAL B 1 73 ? 10.195 -7.199 -4.551 1 97.25 73 VAL B C 1
ATOM 1801 O O . VAL B 1 73 ? 10.359 -7.824 -5.602 1 97.25 73 VAL B O 1
ATOM 1804 N N . VAL B 1 74 ? 10.227 -7.742 -3.387 1 98.62 74 VAL B N 1
ATOM 1805 C CA . VAL B 1 74 ? 10.383 -9.188 -3.229 1 98.62 74 VAL B CA 1
ATOM 1806 C C . VAL B 1 74 ? 9.195 -9.75 -2.457 1 98.62 74 VAL B C 1
ATOM 1808 O O . VAL B 1 74 ? 8.93 -9.344 -1.325 1 98.62 74 VAL B O 1
ATOM 1811 N N . ILE B 1 75 ? 8.523 -10.664 -3.066 1 98.56 75 ILE B N 1
ATOM 1812 C CA . ILE B 1 75 ? 7.422 -11.375 -2.418 1 98.56 75 ILE B CA 1
ATOM 1813 C C . ILE B 1 75 ? 7.824 -12.82 -2.164 1 98.56 75 ILE B C 1
ATOM 1815 O O . ILE B 1 75 ? 8.133 -13.562 -3.102 1 98.56 75 ILE B O 1
ATOM 1819 N N . ILE B 1 76 ? 7.812 -13.195 -0.958 1 98.62 76 ILE B N 1
ATOM 1820 C CA . ILE B 1 76 ? 8.266 -14.508 -0.499 1 98.62 76 ILE B CA 1
ATOM 1821 C C . ILE B 1 76 ? 7.059 -15.383 -0.17 1 98.62 76 ILE B C 1
ATOM 1823 O O . ILE B 1 76 ? 6.332 -15.117 0.79 1 98.62 76 ILE B O 1
ATOM 1827 N N . ALA B 1 77 ? 6.902 -16.422 -0.894 1 97.69 77 ALA B N 1
ATOM 1828 C CA . ALA B 1 77 ? 5.707 -17.234 -0.744 1 97.69 77 ALA B CA 1
ATOM 1829 C C . ALA B 1 77 ? 6.016 -18.703 -1.01 1 97.69 77 ALA B C 1
ATOM 1831 O O . ALA B 1 77 ? 5.312 -19.375 -1.78 1 97.69 77 ALA B O 1
ATOM 1832 N N . THR B 1 78 ? 6.984 -19.234 -0.42 1 97.12 78 THR B N 1
ATOM 1833 C CA . THR B 1 78 ? 7.281 -20.672 -0.543 1 97.12 78 THR B CA 1
ATOM 1834 C C . THR B 1 78 ? 6.594 -21.453 0.566 1 97.12 78 THR B C 1
ATOM 1836 O O . THR B 1 78 ? 5.988 -20.875 1.467 1 97.12 78 THR B O 1
ATOM 1839 N N . ASP B 1 79 ? 6.742 -22.781 0.522 1 94.25 79 ASP B N 1
ATOM 1840 C CA . ASP B 1 79 ? 6.098 -23.641 1.512 1 94.25 79 ASP B CA 1
ATOM 1841 C C . ASP B 1 79 ? 7.059 -24 2.643 1 94.25 79 ASP B C 1
ATOM 1843 O O . ASP B 1 79 ? 6.738 -24.812 3.504 1 94.25 79 ASP B O 1
ATOM 1847 N N . SER B 1 80 ? 8.258 -23.422 2.631 1 95.38 80 SER B N 1
ATOM 1848 C CA . SER B 1 80 ? 9.258 -23.672 3.66 1 95.38 80 SER B CA 1
ATOM 1849 C C . SER B 1 80 ? 9.617 -22.391 4.406 1 95.38 80 SER B C 1
ATOM 1851 O O . SER B 1 80 ? 10.164 -21.453 3.818 1 95.38 80 SER B O 1
ATOM 1853 N N . GLN B 1 81 ? 9.367 -22.422 5.68 1 94.94 81 GLN B N 1
ATOM 1854 C CA . GLN B 1 81 ? 9.719 -21.266 6.492 1 94.94 81 GLN B CA 1
ATOM 1855 C C . GLN B 1 81 ? 11.219 -21 6.461 1 94.94 81 GLN B C 1
ATOM 1857 O O . GLN B 1 81 ? 11.648 -19.844 6.453 1 94.94 81 GLN B O 1
ATOM 1862 N N . GLU B 1 82 ? 11.922 -22.062 6.453 1 96.06 82 GLU B N 1
ATOM 1863 C CA . GLU B 1 82 ? 13.375 -21.938 6.383 1 96.06 82 GLU B CA 1
ATOM 1864 C C . GLU B 1 82 ? 13.812 -21.203 5.117 1 96.06 82 GLU B C 1
ATOM 1866 O O . GLU B 1 82 ? 14.648 -20.312 5.168 1 96.06 82 GLU B O 1
ATOM 1871 N N . ILE B 1 83 ? 13.266 -21.578 4.043 1 97.19 83 ILE B N 1
ATOM 1872 C CA . ILE B 1 83 ? 13.594 -20.953 2.773 1 97.19 83 ILE B CA 1
ATOM 1873 C C . ILE B 1 83 ? 13.117 -19.5 2.785 1 97.19 83 ILE B C 1
ATOM 1875 O O . ILE B 1 83 ? 13.836 -18.594 2.342 1 97.19 83 ILE B O 1
ATOM 1879 N N . ASN B 1 84 ? 11.93 -19.266 3.24 1 97.81 84 ASN B N 1
ATOM 1880 C CA . ASN B 1 84 ? 11.414 -17.906 3.361 1 97.81 84 ASN B CA 1
ATOM 1881 C C . ASN B 1 84 ? 12.383 -17 4.129 1 97.81 84 ASN B C 1
ATOM 1883 O O . ASN B 1 84 ? 12.695 -15.891 3.688 1 97.81 84 ASN B O 1
ATOM 1887 N N . ASP B 1 85 ? 12.844 -17.531 5.246 1 97.25 85 ASP B N 1
ATOM 1888 C CA . ASP B 1 85 ? 13.75 -16.75 6.09 1 97.25 85 ASP B CA 1
ATOM 1889 C C . ASP B 1 85 ? 15.07 -16.5 5.383 1 97.25 85 ASP B C 1
ATOM 1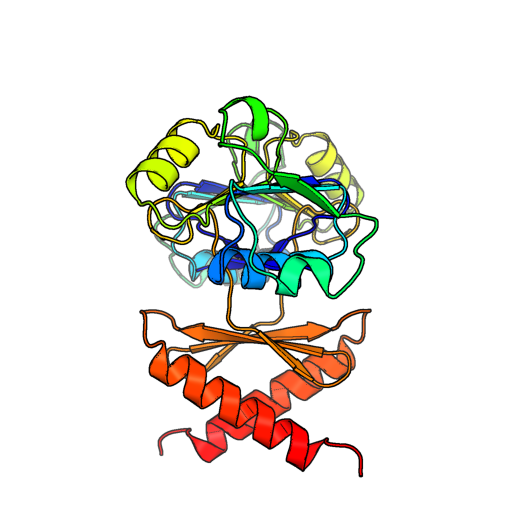891 O O . ASP B 1 85 ? 15.641 -15.406 5.504 1 97.25 85 ASP B O 1
ATOM 1895 N N . LYS B 1 86 ? 15.523 -17.5 4.719 1 97.94 86 LYS B N 1
ATOM 1896 C CA . LYS B 1 86 ? 16.75 -17.344 3.941 1 97.94 86 LYS B CA 1
ATOM 1897 C C . LYS B 1 86 ? 16.594 -16.234 2.896 1 97.94 86 LYS B C 1
ATOM 1899 O O . LYS B 1 86 ? 17.484 -15.414 2.725 1 97.94 86 LYS B O 1
ATOM 1904 N N . ILE B 1 87 ? 15.508 -16.203 2.168 1 98.62 87 ILE B N 1
ATOM 1905 C CA . ILE B 1 87 ? 15.25 -15.18 1.157 1 98.62 87 ILE B CA 1
ATOM 1906 C C . ILE B 1 87 ? 15.227 -13.805 1.811 1 98.62 87 ILE B C 1
ATOM 1908 O O . ILE B 1 87 ? 15.836 -12.859 1.301 1 98.62 87 ILE B O 1
ATOM 1912 N N . LYS B 1 88 ? 14.547 -13.727 2.936 1 98.38 88 LYS B N 1
ATOM 1913 C CA . LYS B 1 88 ? 14.5 -12.461 3.664 1 98.38 88 LYS B CA 1
ATOM 1914 C C . LYS B 1 88 ? 15.898 -11.984 4.02 1 98.38 88 LYS B C 1
ATOM 1916 O O . LYS B 1 88 ? 16.219 -10.805 3.846 1 98.38 88 LYS B O 1
ATOM 1921 N N . GLN B 1 89 ? 16.703 -12.867 4.488 1 98.06 89 GLN B N 1
ATOM 1922 C CA . GLN B 1 89 ? 18.078 -12.531 4.859 1 98.06 89 GLN B CA 1
ATOM 1923 C C . GLN B 1 89 ? 18.875 -12.031 3.654 1 98.06 89 GLN B C 1
ATOM 1925 O O . GLN B 1 89 ? 19.766 -11.203 3.797 1 98.06 89 GLN B O 1
ATOM 1930 N N . ASP B 1 90 ? 18.531 -12.516 2.506 1 98.56 90 ASP B N 1
ATOM 1931 C CA . ASP B 1 90 ? 19.25 -12.164 1.282 1 98.56 90 ASP B CA 1
ATOM 1932 C C . ASP B 1 90 ? 18.797 -10.805 0.749 1 98.56 90 ASP B C 1
ATOM 1934 O O . ASP B 1 90 ? 19.453 -10.227 -0.117 1 98.56 90 ASP B O 1
ATOM 1938 N N . THR B 1 91 ? 17.656 -10.273 1.195 1 97.94 91 THR B N 1
ATOM 1939 C CA . THR B 1 91 ? 17.156 -8.992 0.708 1 97.94 91 THR B CA 1
ATOM 1940 C C . THR B 1 91 ? 18 -7.844 1.253 1 97.94 91 THR B C 1
ATOM 1942 O O . THR B 1 91 ? 18.781 -8.031 2.191 1 97.94 91 THR B O 1
ATOM 1945 N N . THR B 1 92 ? 17.938 -6.719 0.659 1 94.94 92 THR B N 1
ATOM 1946 C CA . THR B 1 92 ? 18.625 -5.504 1.086 1 94.94 92 THR B CA 1
ATOM 1947 C C . THR B 1 92 ? 17.625 -4.496 1.655 1 94.94 92 THR B C 1
ATOM 1949 O O . THR B 1 92 ? 16.422 -4.602 1.425 1 94.94 92 THR B O 1
ATOM 1952 N N . PRO B 1 93 ? 18.109 -3.5 2.393 1 89.94 93 PRO B N 1
ATOM 1953 C CA . PRO B 1 93 ? 17.219 -2.502 2.996 1 89.94 93 PRO B CA 1
ATOM 1954 C C . PRO B 1 93 ? 16.469 -1.679 1.955 1 89.94 93 PRO B C 1
ATOM 1956 O O . PRO B 1 93 ? 15.445 -1.055 2.273 1 89.94 93 PRO B O 1
ATOM 1959 N N . GLN B 1 94 ? 16.969 -1.712 0.744 1 89.44 94 GLN B N 1
ATOM 1960 C CA . GLN B 1 94 ? 16.359 -0.899 -0.302 1 89.44 94 GLN B CA 1
ATOM 1961 C C . GLN B 1 94 ? 15.18 -1.626 -0.942 1 89.44 94 GLN B C 1
ATOM 1963 O O . GLN B 1 94 ? 14.383 -1.018 -1.663 1 89.44 94 GLN B O 1
ATOM 1968 N N . GLN B 1 95 ? 15.109 -2.902 -0.714 1 96 95 GLN B N 1
ATOM 1969 C CA . GLN B 1 95 ? 14.047 -3.697 -1.318 1 96 95 GLN B CA 1
ATOM 1970 C C . GLN B 1 95 ? 12.812 -3.742 -0.417 1 96 95 GLN B C 1
ATOM 1972 O O . GLN B 1 95 ? 12.938 -3.855 0.804 1 96 95 GLN B O 1
ATOM 1977 N N . LEU B 1 96 ? 11.648 -3.625 -0.98 1 96.5 96 LEU B N 1
ATOM 1978 C CA . LEU B 1 96 ? 10.391 -3.822 -0.263 1 96.5 96 LEU B CA 1
ATOM 1979 C C . LEU B 1 96 ? 10.031 -5.301 -0.202 1 96.5 96 LEU B C 1
ATOM 1981 O O . LEU B 1 96 ? 9.969 -5.973 -1.234 1 96.5 96 LEU B O 1
ATOM 1985 N N . VAL B 1 97 ? 9.758 -5.805 0.998 1 97.56 97 VAL B N 1
ATOM 1986 C CA . VAL B 1 97 ? 9.617 -7.25 1.152 1 97.56 97 VAL B CA 1
ATOM 1987 C C . VAL B 1 97 ? 8.219 -7.578 1.678 1 97.56 97 VAL B C 1
ATOM 1989 O O . VAL B 1 97 ? 7.742 -6.945 2.621 1 97.56 97 VAL B O 1
ATOM 1992 N N . ASN B 1 98 ? 7.574 -8.523 1.04 1 97.31 98 ASN B N 1
ATOM 1993 C CA . ASN B 1 98 ? 6.41 -9.227 1.566 1 97.31 98 ASN B CA 1
ATOM 1994 C C . ASN B 1 98 ? 6.738 -10.664 1.932 1 97.31 98 ASN B C 1
ATOM 1996 O O . ASN B 1 98 ? 6.852 -11.523 1.053 1 97.31 98 ASN B O 1
ATOM 2000 N N . HIS B 1 99 ? 6.957 -10.898 3.168 1 97.38 99 HIS B N 1
ATOM 2001 C CA . HIS B 1 99 ? 7.152 -12.25 3.691 1 97.38 99 HIS B CA 1
ATOM 2002 C C . HIS B 1 99 ? 5.828 -12.883 4.094 1 97.38 99 HIS B C 1
ATOM 2004 O O . HIS B 1 99 ? 5.355 -12.688 5.219 1 97.38 99 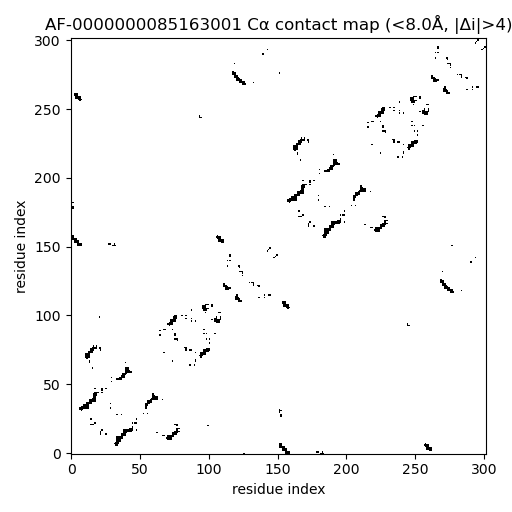HIS B O 1
ATOM 2010 N N . THR B 1 100 ? 5.246 -13.68 3.221 1 94.19 100 THR B N 1
ATOM 2011 C CA . THR B 1 100 ? 3.861 -14.117 3.369 1 94.19 100 THR B CA 1
ATOM 2012 C C . THR B 1 100 ? 3.711 -15.031 4.586 1 94.19 100 THR B C 1
ATOM 2014 O O . THR B 1 100 ? 2.602 -15.227 5.086 1 94.19 100 THR B O 1
ATOM 2017 N N . GLY B 1 101 ? 4.762 -15.562 5.098 1 91.56 101 GLY B N 1
ATOM 2018 C CA . GLY B 1 101 ? 4.707 -16.438 6.25 1 91.56 101 GLY B CA 1
ATOM 2019 C C . GLY B 1 101 ? 4.945 -15.719 7.566 1 91.56 101 GLY B C 1
ATOM 2020 O O . GLY B 1 101 ? 4.77 -16.297 8.641 1 91.56 101 GLY B O 1
ATOM 2021 N N . ASP B 1 102 ? 5.395 -14.477 7.477 1 91.75 102 ASP B N 1
ATOM 2022 C CA . ASP B 1 102 ? 5.746 -13.742 8.695 1 91.75 102 ASP B CA 1
ATOM 2023 C C . ASP B 1 102 ? 5.559 -12.242 8.5 1 91.75 102 ASP B C 1
ATOM 2025 O O . ASP B 1 102 ? 6.445 -11.562 7.977 1 91.75 102 ASP B O 1
ATOM 2029 N N . LYS B 1 103 ? 4.598 -11.695 9.07 1 86.12 103 LYS B N 1
ATOM 2030 C CA . LYS B 1 103 ? 4.266 -10.281 8.922 1 86.12 103 LYS B CA 1
ATOM 2031 C C . LYS B 1 103 ? 5.348 -9.398 9.539 1 86.12 103 LYS B C 1
ATOM 2033 O O . LYS B 1 103 ? 5.629 -8.305 9.031 1 86.12 103 LYS B O 1
ATOM 2038 N N . SER B 1 104 ? 5.926 -9.883 10.617 1 89.12 104 SER B N 1
ATOM 2039 C CA . SER B 1 104 ? 6.922 -9.086 11.328 1 89.12 104 SER B CA 1
ATOM 2040 C C . SER B 1 104 ? 8.172 -8.883 10.477 1 89.12 104 SER B C 1
ATOM 2042 O O . SER B 1 104 ? 8.961 -7.973 10.734 1 89.12 104 SER B O 1
ATOM 2044 N N . GLN B 1 105 ? 8.359 -9.68 9.445 1 93.38 105 GLN B N 1
ATOM 2045 C CA . GLN B 1 105 ? 9.508 -9.586 8.555 1 93.38 105 GLN B CA 1
ATOM 2046 C C . GLN B 1 105 ? 9.133 -8.945 7.227 1 93.38 105 GLN B C 1
ATOM 2048 O O . GLN B 1 105 ? 9.859 -9.07 6.242 1 93.38 105 GLN B O 1
ATOM 2053 N N . SER B 1 106 ? 7.996 -8.312 7.238 1 95.12 106 SER B N 1
ATOM 2054 C CA . SER B 1 106 ? 7.484 -7.742 5.992 1 95.12 106 SER B CA 1
ATOM 2055 C C . SER B 1 106 ? 7.516 -6.219 6.027 1 95.12 106 SER B C 1
ATOM 2057 O O . SER B 1 106 ? 7.273 -5.609 7.07 1 95.12 106 SER B O 1
ATOM 2059 N N . ASP B 1 107 ? 7.867 -5.668 4.891 1 94.62 107 ASP B N 1
ATOM 2060 C CA . ASP B 1 107 ? 7.723 -4.227 4.711 1 94.62 107 ASP B CA 1
ATOM 2061 C C . ASP B 1 107 ? 6.289 -3.863 4.336 1 94.62 107 ASP B C 1
ATOM 2063 O O . ASP B 1 107 ? 5.875 -2.711 4.484 1 94.62 107 ASP B O 1
ATOM 2067 N N . PHE B 1 108 ? 5.629 -4.848 3.779 1 93.38 108 PHE B N 1
ATOM 2068 C CA . PHE B 1 108 ? 4.227 -4.621 3.459 1 93.38 108 PHE B CA 1
ATOM 2069 C C . PHE B 1 108 ? 3.461 -5.941 3.422 1 93.38 108 PHE B C 1
ATOM 2071 O O . PHE B 1 108 ? 4.066 -7.016 3.375 1 93.38 108 PHE B O 1
ATOM 2078 N N . PHE B 1 109 ? 2.135 -5.875 3.398 1 89.12 109 PHE B N 1
ATOM 2079 C CA . PHE B 1 109 ? 1.279 -7.035 3.182 1 89.12 109 PHE B CA 1
ATOM 2080 C C . PHE B 1 109 ? 0.001 -6.637 2.453 1 89.12 109 PHE B C 1
ATOM 2082 O O . PHE B 1 109 ? -0.349 -5.453 2.406 1 89.12 109 PHE B O 1
ATOM 2089 N N . ASN B 1 110 ? -0.615 -7.633 1.895 1 87.5 110 ASN B N 1
ATOM 2090 C CA . ASN B 1 110 ? -1.789 -7.359 1.074 1 87.5 110 ASN B CA 1
ATOM 2091 C C . ASN B 1 110 ? -3.066 -7.34 1.91 1 87.5 110 ASN B C 1
ATOM 2093 O O . ASN B 1 110 ? -3.107 -7.918 2.998 1 87.5 110 ASN B O 1
ATOM 2097 N N . MET B 1 111 ? -4.043 -6.605 1.35 1 80.44 111 MET B N 1
ATOM 2098 C CA . MET B 1 111 ? -5.375 -6.535 1.947 1 80.44 111 MET B CA 1
ATOM 2099 C C . MET B 1 111 ? -6.363 -7.391 1.167 1 80.44 111 MET B C 1
ATOM 2101 O O . MET B 1 111 ? -6.137 -7.703 -0.003 1 80.44 111 MET B O 1
ATOM 2105 N N . ILE B 1 112 ? -7.344 -7.777 1.896 1 79.62 112 ILE B N 1
ATOM 2106 C CA . ILE B 1 112 ? -8.438 -8.406 1.164 1 79.62 112 ILE B CA 1
ATOM 2107 C C . ILE B 1 112 ? -9.117 -7.383 0.264 1 79.62 112 ILE B C 1
ATOM 2109 O O . ILE B 1 112 ? -9.469 -6.289 0.715 1 79.62 112 ILE B O 1
ATOM 2113 N N . GLU B 1 113 ? -9.195 -7.711 -0.932 1 82.56 113 GLU B N 1
ATOM 2114 C CA . GLU B 1 113 ? -9.789 -6.785 -1.898 1 82.56 113 GLU B CA 1
ATOM 2115 C C . GLU B 1 113 ? -10.766 -7.504 -2.82 1 82.56 113 GLU B C 1
ATOM 2117 O O . GLU B 1 113 ? -10.547 -8.656 -3.197 1 82.56 113 GLU B O 1
ATOM 2122 N N . PHE B 1 114 ? -11.797 -6.871 -3.08 1 82.56 114 PHE B N 1
ATOM 2123 C CA . PHE B 1 114 ? -12.727 -7.371 -4.09 1 82.56 114 PHE B CA 1
ATOM 2124 C C . PHE B 1 114 ? -13.164 -6.254 -5.027 1 82.56 114 PHE B C 1
ATOM 2126 O O . PHE B 1 114 ? -13.172 -5.082 -4.641 1 82.56 114 PHE B O 1
ATOM 2133 N N . ASP B 1 115 ? -13.555 -6.656 -6.195 1 84.69 115 ASP B N 1
ATOM 2134 C CA . ASP B 1 115 ? -13.938 -5.684 -7.215 1 84.69 115 ASP B CA 1
ATOM 2135 C C . ASP B 1 115 ? -15.453 -5.492 -7.242 1 84.69 115 ASP B C 1
ATOM 2137 O O . ASP B 1 115 ? -16.203 -6.426 -6.965 1 84.69 115 ASP B O 1
ATOM 2141 N N . PHE B 1 116 ? -15.844 -4.23 -7.523 1 83.94 116 PHE B N 1
ATOM 2142 C CA . PHE B 1 116 ? -17.219 -3.859 -7.84 1 83.94 116 PHE B CA 1
ATOM 2143 C C . PHE B 1 116 ? -17.266 -2.877 -9.008 1 83.94 116 PHE B C 1
ATOM 2145 O O . PHE B 1 116 ? -16.922 -1.702 -8.844 1 83.94 116 PHE B O 1
ATOM 2152 N N . GLU B 1 117 ? -17.641 -3.492 -10.188 1 83.19 117 GLU B N 1
ATOM 2153 C CA . GLU B 1 117 ? -17.609 -2.703 -11.422 1 83.19 117 GLU B CA 1
ATOM 2154 C C . GLU B 1 117 ? -16.219 -2.164 -11.695 1 83.19 117 GLU B C 1
ATOM 2156 O O . GLU B 1 117 ? -15.266 -2.936 -11.859 1 83.19 117 GLU B O 1
ATOM 2161 N N . ASP B 1 118 ? -16.078 -0.811 -11.695 1 82.06 118 ASP B N 1
ATOM 2162 C CA . ASP B 1 118 ? -14.773 -0.202 -11.992 1 82.06 118 ASP B CA 1
ATOM 2163 C C . ASP B 1 118 ? -14.078 0.245 -10.711 1 82.06 118 ASP B C 1
ATOM 2165 O O . ASP B 1 118 ? -13.141 1.042 -10.75 1 82.06 118 ASP B O 1
ATOM 2169 N N . LEU B 1 119 ? -14.609 -0.345 -9.578 1 85 119 LEU B N 1
ATOM 2170 C CA . LEU B 1 119 ? -14.039 0.016 -8.281 1 85 119 LEU B CA 1
ATOM 2171 C C . LEU B 1 119 ? -13.391 -1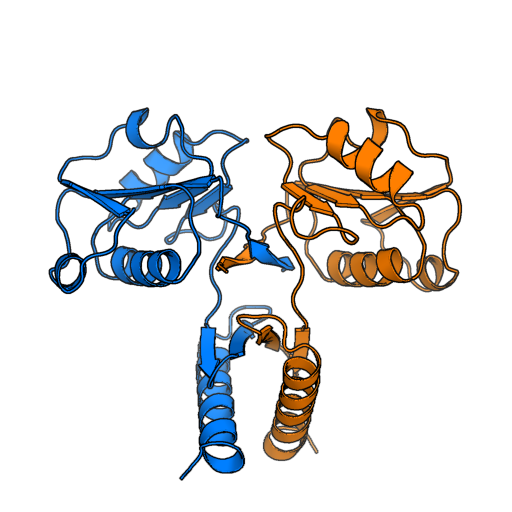.194 -7.617 1 85 119 LEU B C 1
ATOM 2173 O O . LEU B 1 119 ? -13.75 -2.336 -7.918 1 85 119 LEU B O 1
ATOM 2177 N N . ALA B 1 120 ? -12.375 -0.936 -6.781 1 85.25 120 ALA B N 1
ATOM 2178 C CA . ALA B 1 120 ? -11.797 -1.934 -5.883 1 85.25 120 ALA B CA 1
ATOM 2179 C C . ALA B 1 120 ? -12 -1.539 -4.422 1 85.25 120 ALA B C 1
ATOM 2181 O O . ALA B 1 120 ? -11.75 -0.394 -4.039 1 85.25 120 ALA B O 1
ATOM 2182 N N . ILE B 1 121 ? -12.461 -2.467 -3.652 1 88.31 121 ILE B N 1
ATOM 2183 C CA . ILE B 1 121 ? -12.75 -2.223 -2.244 1 88.31 121 ILE B CA 1
ATOM 2184 C C . ILE B 1 121 ? -11.891 -3.139 -1.375 1 88.31 121 ILE B C 1
ATOM 2186 O O . ILE B 1 121 ? -11.828 -4.348 -1.608 1 88.31 121 ILE B O 1
ATOM 2190 N N . SER B 1 122 ? -11.195 -2.566 -0.462 1 88.5 122 SER B N 1
ATOM 2191 C CA . SER B 1 122 ? -10.367 -3.336 0.457 1 88.5 122 SER B CA 1
ATOM 2192 C C . SER B 1 122 ? -10.812 -3.148 1.901 1 88.5 122 SER B C 1
ATOM 2194 O O . SER B 1 122 ? -11.18 -2.043 2.305 1 88.5 122 SER B O 1
ATOM 2196 N N . VAL B 1 123 ? -10.859 -4.262 2.646 1 85.88 123 VAL B N 1
ATOM 2197 C CA . VAL B 1 123 ? -11.219 -4.25 4.062 1 85.88 123 VAL B CA 1
ATOM 2198 C C . VAL B 1 123 ? -10.07 -4.828 4.891 1 85.88 123 VAL B C 1
ATOM 2200 O O . VAL B 1 123 ? -9.492 -5.852 4.527 1 85.88 123 VAL B O 1
ATOM 2203 N N . ARG B 1 124 ? -9.734 -4.125 5.898 1 81.25 124 ARG B N 1
ATOM 2204 C CA . ARG B 1 124 ? -8.695 -4.629 6.793 1 81.25 124 ARG B CA 1
ATOM 2205 C C . ARG B 1 124 ? -9.086 -4.438 8.25 1 81.25 124 ARG B C 1
ATOM 2207 O O . ARG B 1 124 ? -9.859 -3.537 8.578 1 81.25 124 ARG B O 1
ATOM 2214 N N . SER B 1 125 ? -8.625 -5.418 9.078 1 78.06 125 SER B N 1
ATOM 2215 C CA . SER B 1 125 ? -8.844 -5.273 10.516 1 78.06 125 SER B CA 1
ATOM 2216 C C . SER B 1 125 ? -7.652 -4.602 11.188 1 78.06 125 SER B C 1
ATOM 2218 O O . SER B 1 125 ? -6.516 -4.734 10.727 1 78.06 125 SER B O 1
ATOM 2220 N N . ASN B 1 126 ? -8 -3.695 12.125 1 65.12 126 ASN B N 1
ATOM 2221 C CA . ASN B 1 126 ? -6.98 -3.148 13.016 1 65.12 126 ASN B CA 1
ATOM 2222 C C . ASN B 1 126 ? -6.723 -4.066 14.203 1 65.12 126 ASN B C 1
ATOM 2224 O O . ASN B 1 126 ? -7.359 -3.932 15.25 1 65.12 126 ASN B O 1
ATOM 2228 N N . GLY B 1 127 ? -6.176 -5.316 14.125 1 61.53 127 GLY B N 1
ATOM 2229 C CA . GLY B 1 127 ? -5.926 -6.188 15.258 1 61.53 127 GLY B CA 1
ATOM 2230 C C . GLY B 1 127 ? -6.32 -7.629 15.008 1 61.53 127 GLY B C 1
ATOM 2231 O O . GLY B 1 127 ? -6.43 -8.422 15.945 1 61.53 127 GLY B O 1
ATOM 2232 N N . GLY B 1 128 ? -6.52 -8.016 13.797 1 63.31 128 GLY B N 1
ATOM 2233 C CA . GLY B 1 128 ? -6.406 -9.438 13.516 1 63.31 128 GLY B CA 1
ATOM 2234 C C . GLY B 1 128 ? -7.746 -10.141 13.43 1 63.31 128 GLY B C 1
ATOM 2235 O O . GLY B 1 128 ? -7.812 -11.375 13.461 1 63.31 128 GLY B O 1
ATOM 2236 N N . ASP B 1 129 ? -8.812 -9.438 13.305 1 75.94 129 ASP B N 1
ATOM 2237 C CA . ASP B 1 129 ? -10.047 -10.219 13.227 1 75.94 129 ASP B CA 1
ATOM 2238 C C . ASP B 1 129 ? -10.375 -10.57 11.781 1 75.94 129 ASP B C 1
ATOM 2240 O O . ASP B 1 129 ? -11.266 -9.969 11.172 1 75.94 129 ASP B O 1
ATOM 2244 N N . TYR B 1 130 ? -9.719 -11.562 11.273 1 76.56 130 TYR B N 1
ATOM 2245 C CA . TYR B 1 130 ? -9.844 -12.008 9.891 1 76.56 130 TYR B CA 1
ATOM 2246 C C . TYR B 1 130 ? -11.273 -12.445 9.586 1 76.56 130 TYR B C 1
ATOM 2248 O O . TYR B 1 130 ? -11.797 -12.172 8.5 1 76.56 130 TYR B O 1
ATOM 2256 N N . LYS B 1 131 ? -11.844 -13.078 10.594 1 83.19 131 LYS B N 1
ATOM 2257 C CA . LYS B 1 131 ? -13.219 -13.539 10.414 1 83.19 131 LYS B CA 1
ATOM 2258 C C . LYS B 1 131 ? -14.164 -12.359 10.188 1 83.19 131 LYS B C 1
ATOM 2260 O O . LYS B 1 131 ? -15.031 -12.406 9.305 1 83.19 131 LYS B O 1
ATOM 2265 N N . LYS B 1 132 ? -13.961 -11.32 10.984 1 85.56 132 LYS B N 1
ATOM 2266 C CA . LYS B 1 132 ? -14.789 -10.133 10.828 1 85.56 132 LYS B CA 1
ATOM 2267 C C . LYS B 1 132 ? -14.547 -9.461 9.484 1 85.56 132 LYS B C 1
ATOM 2269 O O . LYS B 1 132 ? -15.484 -8.977 8.844 1 85.56 132 LYS B O 1
ATOM 2274 N N . VAL B 1 133 ? -13.305 -9.414 9.086 1 87.12 133 VAL B N 1
ATOM 2275 C CA . VAL B 1 133 ? -12.945 -8.828 7.801 1 87.12 133 VAL B CA 1
ATOM 2276 C C . VAL B 1 133 ? -13.672 -9.562 6.676 1 87.12 133 VAL B C 1
ATOM 2278 O O . VAL B 1 133 ? -14.281 -8.93 5.812 1 87.12 133 VAL B O 1
ATOM 2281 N N . LYS B 1 134 ? -13.617 -10.836 6.699 1 86.38 134 LYS B N 1
ATOM 2282 C CA . LYS B 1 134 ? -14.266 -11.641 5.664 1 86.38 134 LYS B CA 1
ATOM 2283 C C . LYS B 1 134 ? -15.773 -11.406 5.656 1 86.38 134 LYS B C 1
ATOM 2285 O O . LYS B 1 134 ? -16.375 -11.25 4.594 1 86.38 134 LYS B O 1
ATOM 2290 N N . GLN B 1 135 ? -16.344 -11.391 6.812 1 88.81 135 GLN B N 1
ATOM 2291 C CA . GLN B 1 135 ? -17.781 -11.203 6.953 1 88.81 135 GLN B CA 1
ATOM 2292 C C . GLN B 1 135 ? -18.219 -9.844 6.395 1 88.81 135 GLN B C 1
ATOM 2294 O O . GLN B 1 135 ? -19.172 -9.766 5.617 1 88.81 135 GLN B O 1
ATOM 2299 N N . VAL B 1 136 ? -17.547 -8.844 6.793 1 89.38 136 VAL B N 1
ATOM 2300 C CA . VAL B 1 136 ? -17.906 -7.492 6.375 1 89.38 136 VAL B CA 1
ATOM 2301 C C . VAL B 1 136 ? -17.672 -7.336 4.875 1 89.38 136 VAL B C 1
ATOM 2303 O O . VAL B 1 136 ? -18.453 -6.699 4.176 1 89.38 136 VAL B O 1
ATOM 2306 N N . SER B 1 137 ? -16.578 -7.879 4.406 1 90.81 137 SER B N 1
ATOM 2307 C CA . SER B 1 137 ? -16.297 -7.832 2.977 1 90.81 137 SER B CA 1
ATOM 2308 C C . SER B 1 137 ? -17.438 -8.453 2.172 1 90.81 137 SER B C 1
ATOM 2310 O O . SER B 1 137 ? -17.906 -7.863 1.198 1 90.81 137 SER B O 1
ATOM 2312 N N . LYS B 1 138 ? -17.812 -9.586 2.627 1 90.44 138 LYS B N 1
ATOM 2313 C CA . LYS B 1 138 ? -18.906 -10.266 1.941 1 90.44 138 LYS B CA 1
ATOM 2314 C C . LYS B 1 138 ? -20.203 -9.453 2.016 1 90.44 138 LYS B C 1
ATOM 2316 O O . LYS B 1 138 ? -20.969 -9.398 1.047 1 90.44 138 LYS B O 1
ATOM 2321 N N . ALA B 1 139 ? -20.453 -8.891 3.143 1 91.31 139 ALA B N 1
ATOM 2322 C CA . ALA B 1 139 ? -21.641 -8.07 3.33 1 91.31 139 ALA B CA 1
ATOM 2323 C C . ALA B 1 139 ? -21.641 -6.875 2.387 1 91.31 139 ALA B C 1
ATOM 2325 O O . ALA B 1 139 ? -22.672 -6.547 1.784 1 91.31 139 ALA B O 1
ATOM 2326 N N . ILE B 1 140 ? -20.531 -6.191 2.26 1 92.5 140 ILE B N 1
ATOM 2327 C CA . ILE B 1 140 ? -20.406 -5.031 1.383 1 92.5 140 ILE B CA 1
ATOM 2328 C C . ILE B 1 140 ? -20.625 -5.461 -0.068 1 92.5 140 ILE B C 1
ATOM 2330 O O . ILE B 1 140 ? -21.344 -4.793 -0.819 1 92.5 140 ILE B O 1
ATOM 2334 N N . GLU B 1 141 ? -19.969 -6.508 -0.366 1 90 141 GLU B N 1
ATOM 2335 C CA . GLU B 1 141 ? -20.109 -7.016 -1.728 1 90 141 GLU B CA 1
ATOM 2336 C C . GLU B 1 141 ? -21.562 -7.309 -2.068 1 90 141 GLU B C 1
ATOM 2338 O O . GLU B 1 141 ? -22.047 -6.918 -3.133 1 90 141 GLU B O 1
ATOM 2343 N N . LYS B 1 142 ? -22.219 -7.996 -1.207 1 90.62 142 LYS B N 1
ATOM 2344 C CA . LYS B 1 142 ? -23.625 -8.328 -1.404 1 90.62 142 LYS B CA 1
ATOM 2345 C C . LYS B 1 142 ? -24.469 -7.062 -1.508 1 90.62 142 LYS B C 1
ATOM 2347 O O . LYS B 1 142 ? -25.328 -6.957 -2.385 1 90.62 142 LYS B O 1
ATOM 2352 N N . TYR B 1 143 ? -24.266 -6.156 -0.608 1 90.94 143 TYR B N 1
ATOM 2353 C CA . TYR B 1 143 ? -24.984 -4.887 -0.589 1 90.94 143 TYR B CA 1
ATOM 2354 C C . TYR B 1 143 ? -24.828 -4.152 -1.915 1 90.94 143 TYR B C 1
ATOM 2356 O O . TYR B 1 143 ? -25.812 -3.684 -2.492 1 90.94 143 TYR B O 1
ATOM 2364 N N . LEU B 1 144 ? -23.641 -4.059 -2.4 1 90.69 144 LEU B N 1
ATOM 2365 C CA . LEU B 1 144 ? -23.375 -3.318 -3.631 1 90.69 144 LEU B CA 1
ATOM 2366 C C . LEU B 1 144 ? -24 -4.031 -4.832 1 90.69 144 LEU B C 1
ATOM 2368 O O . LEU B 1 144 ? -24.5 -3.381 -5.754 1 90.69 144 LEU B O 1
ATOM 2372 N N . GLN B 1 145 ? -23.938 -5.316 -4.793 1 87.19 145 GLN B N 1
ATOM 2373 C CA . GLN B 1 145 ? -24.562 -6.082 -5.867 1 87.19 145 GLN B CA 1
ATOM 2374 C C . GLN B 1 145 ? -26.078 -5.883 -5.891 1 87.19 145 GLN B C 1
ATOM 2376 O O . GLN B 1 145 ? -26.672 -5.781 -6.961 1 87.19 145 GLN B O 1
ATOM 2381 N N . GLU B 1 146 ? -26.594 -5.809 -4.766 1 85.56 146 GLU B N 1
ATOM 2382 C CA . GLU B 1 146 ? -28.047 -5.66 -4.648 1 85.56 146 GLU B CA 1
ATOM 2383 C C . GLU B 1 146 ? -28.484 -4.234 -4.961 1 85.56 146 GLU B C 1
ATOM 2385 O O . GLU B 1 146 ? -29.5 -4.023 -5.605 1 85.56 146 GLU B O 1
ATOM 2390 N N . GLU B 1 147 ? -27.75 -3.32 -4.41 1 77.56 147 GLU B N 1
ATOM 2391 C CA . GLU B 1 147 ? -28.141 -1.919 -4.547 1 77.56 147 GLU B CA 1
ATOM 2392 C C . GLU B 1 147 ? -27.719 -1.361 -5.906 1 77.56 147 GLU B C 1
ATOM 2394 O O . GLU B 1 147 ? -28.406 -0.505 -6.469 1 77.56 147 GLU B O 1
ATOM 2399 N N . TYR B 1 148 ? -26.641 -1.798 -6.355 1 70.75 148 TYR B N 1
ATOM 2400 C CA . TYR B 1 148 ? -26.109 -1.19 -7.57 1 70.75 148 TYR B CA 1
ATOM 2401 C C . TYR B 1 148 ? -26 -2.219 -8.688 1 70.75 148 TYR B C 1
ATOM 2403 O O . TYR B 1 148 ? -25.672 -1.873 -9.828 1 70.75 148 TYR B O 1
ATOM 2411 N N . GLY B 1 149 ? -25.984 -3.475 -8.32 1 61.53 149 GLY B N 1
ATOM 2412 C CA . GLY B 1 149 ? -25.922 -4.52 -9.328 1 61.53 149 GLY B CA 1
ATOM 2413 C C . GLY B 1 149 ? -26.906 -4.32 -10.461 1 61.53 149 GLY B C 1
ATOM 2414 O O . GLY B 1 149 ? -28.031 -3.861 -10.242 1 61.53 149 GLY B O 1
ATOM 2415 N N . ARG B 1 150 ? -26.219 -4.082 -11.75 1 50.38 150 ARG B N 1
ATOM 2416 C CA . ARG B 1 150 ? -27.047 -4.051 -12.953 1 50.38 150 ARG B CA 1
ATOM 2417 C C . ARG B 1 150 ? -27.938 -5.289 -13.039 1 50.38 150 ARG B C 1
ATOM 2419 O O . ARG B 1 150 ? -27.5 -6.395 -12.719 1 50.38 150 ARG B O 1
ATOM 2426 N N . GLU B 1 151 ? -29.344 -5.012 -13.055 1 37.47 151 GLU B N 1
ATOM 2427 C CA . GLU B 1 151 ? -30.109 -5.941 -13.891 1 37.47 151 GLU B CA 1
ATOM 2428 C C . GLU B 1 151 ? -29.375 -6.227 -15.195 1 37.47 151 GLU B C 1
ATOM 2430 O O . GLU B 1 151 ? -28.734 -5.34 -15.766 1 37.47 151 GLU B O 1
#

Radius of gyration: 20.01 Å; Cα contacts (8 Å, |Δi|>4): 596; chains: 2; bounding box: 51×54×42 Å

InterPro domains:
  IPR028161 Siroheme biosynthesis protein Met8-like [PTHR35330] (1-149)
  IPR036291 NAD(P)-binding domain superfamily [SSF51735] (1-100)

Solvent-accessible surface area (backbone atoms only — not comparable to full-atom values): 16396 Å² total; per-residue (Å²): 92,40,65,30,32,40,54,34,54,86,32,34,34,26,33,38,25,25,41,72,66,20,45,56,52,46,54,51,52,69,67,21,56,56,46,37,37,39,35,39,17,72,55,65,44,72,72,70,66,74,54,87,53,92,60,54,44,80,44,81,38,77,90,52,72,73,72,50,67,79,33,44,32,40,36,37,30,55,96,39,70,67,57,42,50,51,52,58,68,64,54,53,94,62,37,45,30,28,31,74,87,39,70,91,70,24,42,32,47,76,58,54,65,49,76,54,92,63,30,40,39,31,39,41,50,75,83,68,47,59,70,57,33,53,51,50,46,51,51,50,52,51,49,46,45,67,74,61,42,78,129,93,41,63,30,32,40,54,34,53,88,33,35,34,26,33,38,24,26,42,72,67,21,46,56,52,47,53,51,51,68,68,21,56,57,46,38,37,38,36,38,16,72,55,66,44,71,73,72,68,74,56,86,51,96,62,50,45,80,44,80,36,78,91,52,72,73,73,49,68,80,33,43,31,40,36,37,30,56,96,40,69,69,56,42,51,52,53,58,69,64,54,56,94,62,37,44,30,28,32,74,89,38,69,91,70,24,42,33,47,76,58,55,66,50,76,55,92,66,30,40,39,32,40,41,49,75,82,71,46,60,69,58,33,53,50,50,47,51,50,50,51,50,49,45,45,69,74,61,42,79,129

Sequence (302 aa):
MYPIQLNLKNKRVALIGGGRIGFRKFKQLAKADCGEVTVISKAFWPEFFEHSYPGIKLITKDYDKEDIADADVVIIATDSQEINDKIKQDTTPQQLVNHTGDKSQSDFFNMIEFDFEDLAISVRSNGGDYKKVKQVSKAIEKYLQEEYGREMYPIQLNLKNKRVALIGGGRIGFRKFKQLAKADCGEVTVISKAFWPEFFEHSYPGIKLITKDYDKEDIADADVVIIATDSQEINDKIKQDTTPQQLVNHTGDKSQSDFFNMIEFDFEDLAISVRSNGGDYKKVKQVSKAIEKYLQEEYGRE

Nearest PDB structures (foldseek):
  1pjs-assembly1_A  TM=8.343E-01  e=1.320E-10  Salmonella enterica subsp. enterica serovar Typhimurium
  6p5z-assembly1_A  TM=8.264E-01  e=1.603E-10  Salmonella enterica subsp. enterica serovar Typhimurium
  1pjq-assembly1_A  TM=8.337E-01  e=2.869E-10  Salmonella enterica subsp. enterica serovar Typhimurium
  1pjs-assembly1_B  TM=8.327E-01  e=5.480E-10  Salmonella enterica subsp. enterica serovar Typhimurium
  1pjq-assembly1_B  TM=8.287E-01  e=1.756E-09  Salmonella enterica subsp. enterica serovar Typhimurium